Protein AF-A0A1I8GKG8-F1 (afdb_monomer_lite)

Structure (mmCIF, N/CA/C/O backbone):
data_AF-A0A1I8GKG8-F1
#
_entry.id   AF-A0A1I8GKG8-F1
#
loop_
_atom_site.group_PDB
_atom_site.id
_atom_site.type_symbol
_atom_site.label_atom_id
_atom_site.label_alt_id
_atom_site.label_comp_id
_atom_site.label_asym_id
_atom_site.label_entity_id
_atom_site.label_seq_id
_atom_site.pdbx_PDB_ins_code
_atom_site.Cartn_x
_atom_site.Cartn_y
_atom_site.Cartn_z
_atom_site.occupancy
_atom_site.B_iso_or_equiv
_atom_site.auth_seq_id
_atom_site.auth_comp_id
_atom_site.auth_asym_id
_atom_site.auth_atom_id
_atom_site.pdbx_PDB_model_num
ATOM 1 N N . SER A 1 1 ? -4.233 -8.929 -19.254 1.00 40.53 1 SER A N 1
ATOM 2 C CA . SER A 1 1 ? -4.781 -9.641 -20.426 1.00 40.53 1 SER A CA 1
ATOM 3 C C . SER A 1 1 ? -3.656 -10.433 -21.073 1.00 40.53 1 SER A C 1
ATOM 5 O O . SER A 1 1 ? -2.548 -9.907 -21.086 1.00 40.53 1 SER A O 1
ATOM 7 N N . PRO A 1 2 ? -3.871 -11.666 -21.565 1.00 54.12 2 PRO A N 1
ATOM 8 C CA . PRO A 1 2 ? -2.795 -12.530 -22.082 1.00 54.12 2 PRO A CA 1
ATOM 9 C C . PRO A 1 2 ? -2.043 -11.953 -23.300 1.00 54.12 2 PRO A C 1
ATOM 11 O O . PRO A 1 2 ? -0.952 -12.417 -23.624 1.00 54.12 2 PRO A O 1
ATOM 14 N N . ASP A 1 3 ? -2.571 -10.888 -23.910 1.00 67.50 3 ASP A N 1
ATOM 15 C CA . ASP A 1 3 ? -1.979 -10.232 -25.077 1.00 67.50 3 ASP A CA 1
ATOM 16 C C . ASP A 1 3 ? -1.157 -8.975 -24.779 1.00 67.50 3 ASP A C 1
ATOM 18 O O . ASP A 1 3 ? -0.565 -8.397 -25.690 1.00 67.50 3 ASP A O 1
ATOM 22 N N . THR A 1 4 ? -1.016 -8.569 -23.517 1.00 83.81 4 THR A N 1
ATOM 23 C CA . THR A 1 4 ? -0.197 -7.397 -23.189 1.00 83.81 4 THR A CA 1
ATOM 24 C C . THR A 1 4 ? 1.293 -7.743 -23.293 1.00 83.81 4 THR A C 1
ATOM 26 O O . THR A 1 4 ? 1.755 -8.761 -22.770 1.00 83.81 4 THR A O 1
ATOM 29 N N . LEU A 1 5 ? 2.043 -6.918 -24.022 1.00 89.44 5 LEU A N 1
ATOM 30 C CA . LEU A 1 5 ? 3.502 -6.954 -24.087 1.00 89.44 5 LEU A CA 1
ATOM 31 C C . LEU A 1 5 ? 4.032 -5.639 -23.519 1.00 89.44 5 LEU A C 1
ATOM 33 O O . LEU A 1 5 ? 3.718 -4.574 -24.045 1.00 89.44 5 LEU A O 1
ATOM 37 N N . CYS A 1 6 ? 4.826 -5.722 -22.454 1.00 93.44 6 CYS A N 1
ATOM 38 C CA . CYS A 1 6 ? 5.397 -4.554 -21.794 1.00 93.44 6 CYS A CA 1
ATOM 39 C C . CYS A 1 6 ? 6.816 -4.279 -22.298 1.00 93.44 6 CYS A C 1
ATOM 41 O O . CYS A 1 6 ? 7.687 -5.149 -22.252 1.00 93.44 6 CYS A O 1
ATOM 43 N N . TYR A 1 7 ? 7.056 -3.048 -22.736 1.00 92.94 7 TYR A N 1
ATOM 44 C CA . TYR A 1 7 ? 8.387 -2.560 -23.081 1.00 92.94 7 TYR A CA 1
ATOM 45 C C . TYR A 1 7 ? 8.902 -1.684 -21.940 1.00 92.94 7 TYR A C 1
ATOM 47 O O . TYR A 1 7 ? 8.234 -0.731 -21.545 1.00 92.94 7 TYR A O 1
ATOM 55 N N . PHE A 1 8 ? 10.085 -2.000 -21.417 1.00 94.38 8 PHE A N 1
ATOM 56 C CA . PHE A 1 8 ? 10.746 -1.205 -20.383 1.00 94.38 8 PHE A CA 1
ATOM 57 C C . PHE A 1 8 ? 11.896 -0.423 -21.007 1.00 94.38 8 PHE A C 1
ATOM 59 O O . PHE A 1 8 ? 12.902 -1.022 -21.372 1.00 94.38 8 PHE A O 1
ATOM 66 N N . LEU A 1 9 ? 11.752 0.898 -21.122 1.00 92.88 9 LEU A N 1
ATOM 67 C CA . LEU A 1 9 ? 12.814 1.795 -21.579 1.00 92.88 9 LEU A CA 1
ATOM 68 C C . LEU A 1 9 ? 13.518 2.402 -20.361 1.00 92.88 9 LEU A C 1
ATOM 70 O O . LEU A 1 9 ? 12.914 3.178 -19.622 1.00 92.88 9 LEU A O 1
ATOM 74 N N . LEU A 1 10 ? 14.771 2.012 -20.121 1.00 94.31 10 LEU A N 1
ATOM 75 C CA . LEU A 1 10 ? 15.471 2.279 -18.863 1.00 94.31 10 LEU A CA 1
ATOM 76 C C . LEU A 1 10 ? 16.826 2.960 -19.096 1.00 94.31 10 LEU A C 1
ATOM 78 O O . LEU A 1 10 ? 17.771 2.302 -19.542 1.00 94.31 10 LEU A O 1
ATOM 82 N N . PRO A 1 11 ? 16.961 4.252 -18.747 1.00 93.81 11 PRO A N 1
ATOM 83 C CA . PRO A 1 11 ? 18.253 4.918 -18.715 1.00 93.81 11 PRO A CA 1
ATOM 84 C C . PRO A 1 11 ? 19.092 4.462 -17.526 1.00 93.81 11 PRO A C 1
ATOM 86 O O . PRO A 1 11 ? 18.577 4.270 -16.422 1.00 93.81 11 PRO A O 1
ATOM 89 N N . THR A 1 12 ? 20.401 4.351 -17.739 1.00 92.62 12 THR A N 1
ATOM 90 C CA . THR A 1 12 ? 21.377 4.317 -16.644 1.00 92.62 12 THR A CA 1
ATOM 91 C C . THR A 1 12 ? 21.964 5.709 -16.448 1.00 92.62 12 THR A C 1
ATOM 93 O O . THR A 1 12 ? 22.481 6.301 -17.389 1.00 92.62 12 THR A O 1
ATOM 96 N N . TYR A 1 13 ? 21.866 6.221 -15.226 1.00 90.00 13 TYR A N 1
ATOM 97 C CA . TYR A 1 13 ? 22.361 7.527 -14.811 1.00 90.00 13 TYR A CA 1
ATOM 98 C C . TYR A 1 13 ? 23.688 7.401 -14.038 1.00 90.00 13 TYR A C 1
ATOM 100 O O . TYR A 1 13 ? 24.299 6.328 -13.973 1.00 90.00 13 TYR A O 1
ATOM 108 N N . GLU A 1 14 ? 24.150 8.510 -13.459 1.00 82.50 14 GLU A N 1
ATOM 109 C CA . GLU A 1 14 ? 25.426 8.612 -12.745 1.00 82.50 14 GLU A CA 1
ATOM 110 C C . GLU A 1 14 ? 25.636 7.488 -11.715 1.00 82.50 14 GLU A C 1
ATOM 112 O O . GLU A 1 14 ? 24.728 7.090 -10.978 1.00 82.50 14 GLU A O 1
ATOM 117 N N . GLY A 1 15 ? 26.855 6.943 -11.686 1.00 84.56 15 GLY A N 1
ATOM 118 C CA . GLY A 1 15 ? 27.232 5.866 -10.766 1.00 84.56 15 GLY A CA 1
ATOM 119 C C . GLY A 1 15 ? 26.515 4.530 -11.002 1.00 84.56 15 GLY A C 1
ATOM 120 O O . GLY A 1 15 ? 26.500 3.694 -10.103 1.00 84.56 15 GLY A O 1
ATOM 121 N N . GLY A 1 16 ? 25.893 4.324 -12.171 1.00 87.44 16 GLY A N 1
ATOM 122 C CA . GLY A 1 16 ? 25.153 3.092 -12.467 1.00 87.44 16 GLY A CA 1
ATOM 123 C C . GLY A 1 16 ? 23.768 3.035 -11.812 1.00 87.44 16 GLY A C 1
ATOM 124 O O . GLY A 1 16 ? 23.189 1.955 -11.672 1.00 87.44 16 GLY A O 1
ATOM 125 N N . SER A 1 17 ? 23.245 4.184 -11.379 1.00 90.31 17 SER A N 1
ATOM 126 C CA . SER A 1 17 ? 21.927 4.317 -10.757 1.00 90.31 17 SER A CA 1
ATOM 127 C C . SER A 1 17 ? 20.827 4.568 -11.795 1.00 90.31 17 SER A C 1
ATOM 129 O O . SER A 1 17 ? 21.098 4.858 -12.958 1.00 90.31 17 SER A O 1
ATOM 131 N N . SER A 1 18 ? 19.561 4.422 -11.407 1.00 90.88 18 SER A N 1
ATOM 132 C CA . SER A 1 18 ? 18.425 4.838 -12.239 1.00 90.88 18 SER A CA 1
ATOM 133 C C . SER A 1 18 ? 18.125 6.329 -12.033 1.00 90.88 18 SER A C 1
ATOM 135 O O . SER A 1 18 ? 18.354 6.825 -10.930 1.00 90.88 18 SER A O 1
ATOM 137 N N . PRO A 1 19 ? 17.512 7.027 -13.005 1.00 90.69 19 PRO A N 1
ATOM 138 C CA . PRO A 1 19 ? 17.003 8.385 -12.802 1.00 90.69 19 PRO A CA 1
ATOM 139 C C . PRO A 1 19 ? 16.057 8.486 -11.595 1.00 90.69 19 PRO A C 1
ATOM 141 O O . PRO A 1 19 ? 15.354 7.524 -11.277 1.00 90.69 19 PRO A O 1
ATOM 144 N N . ASN A 1 20 ? 15.968 9.665 -10.969 1.00 88.94 20 ASN A N 1
ATOM 145 C CA . ASN A 1 20 ? 15.128 9.894 -9.779 1.00 88.94 20 ASN A CA 1
ATOM 146 C C . ASN A 1 20 ? 13.659 9.491 -9.984 1.00 88.94 20 ASN A C 1
ATOM 148 O O . ASN A 1 20 ? 13.028 8.954 -9.078 1.00 88.94 20 ASN A O 1
ATOM 152 N N . THR A 1 21 ? 13.131 9.691 -11.191 1.00 91.69 21 THR A N 1
ATOM 153 C CA . THR A 1 21 ? 11.765 9.303 -11.569 1.00 91.69 21 THR A CA 1
ATOM 154 C C . THR A 1 21 ? 11.555 7.786 -11.578 1.00 91.69 21 THR A C 1
ATOM 156 O O . THR A 1 21 ? 10.465 7.316 -11.267 1.00 91.69 21 THR A O 1
ATOM 159 N N . GLY A 1 22 ? 12.596 7.008 -11.892 1.00 89.00 22 GLY A N 1
ATOM 160 C CA . GLY A 1 22 ? 12.576 5.542 -11.932 1.00 89.00 22 GLY A CA 1
ATOM 161 C C . GLY A 1 22 ? 13.146 4.862 -10.682 1.00 89.00 22 GLY A C 1
ATOM 162 O O . GLY A 1 22 ? 13.093 3.635 -10.581 1.00 89.00 22 GLY A O 1
ATOM 163 N N . ALA A 1 23 ? 13.675 5.632 -9.725 1.00 91.56 23 ALA A N 1
ATOM 164 C CA . ALA A 1 23 ? 14.372 5.109 -8.550 1.00 91.56 23 ALA A CA 1
ATOM 165 C C . ALA A 1 23 ? 13.483 4.218 -7.681 1.00 91.56 23 ALA A C 1
ATOM 167 O O . ALA A 1 23 ? 13.902 3.137 -7.265 1.00 91.56 23 ALA A O 1
ATOM 168 N N . TRP A 1 24 ? 12.234 4.633 -7.448 1.00 93.50 24 TRP A N 1
ATOM 169 C CA . TRP A 1 24 ? 11.300 3.834 -6.658 1.00 93.50 24 TRP A CA 1
ATOM 170 C C . TRP A 1 24 ? 10.942 2.516 -7.353 1.00 93.50 24 TRP A C 1
ATOM 172 O O . TRP A 1 24 ? 10.923 1.481 -6.697 1.00 93.50 24 TRP A O 1
ATOM 182 N N . PHE A 1 25 ? 10.732 2.529 -8.674 1.00 95.19 25 PHE A N 1
ATOM 183 C CA . PHE A 1 25 ? 10.444 1.317 -9.447 1.00 95.19 25 PHE A CA 1
ATOM 184 C C . PHE A 1 25 ? 11.599 0.310 -9.372 1.00 95.19 25 PHE A C 1
ATOM 186 O O . PHE A 1 25 ? 11.373 -0.853 -9.047 1.00 95.19 25 PHE A O 1
ATOM 193 N N . CYS A 1 26 ? 12.836 0.762 -9.606 1.00 94.81 26 CYS A N 1
ATOM 194 C CA . CYS A 1 26 ? 14.012 -0.110 -9.549 1.00 94.81 26 CYS A CA 1
ATOM 195 C C . CYS A 1 26 ? 14.236 -0.665 -8.136 1.00 94.81 26 CYS A C 1
ATOM 197 O O . CYS A 1 26 ? 14.566 -1.838 -7.978 1.00 94.81 26 CYS A O 1
ATOM 199 N N . LYS A 1 27 ? 14.019 0.162 -7.104 1.00 95.12 27 LYS A N 1
ATOM 200 C CA . LYS A 1 27 ? 14.103 -0.261 -5.702 1.00 95.12 27 LYS A CA 1
ATOM 201 C C . LYS A 1 27 ? 13.039 -1.303 -5.360 1.00 95.12 27 LYS A C 1
ATOM 203 O O . LYS A 1 27 ? 13.376 -2.350 -4.825 1.00 95.12 27 LYS A O 1
ATOM 208 N N . TRP A 1 28 ? 11.777 -1.027 -5.685 1.00 94.94 28 TRP A N 1
ATOM 209 C CA . TRP A 1 28 ? 10.665 -1.939 -5.427 1.00 94.94 28 TRP A CA 1
ATOM 210 C C . TRP A 1 28 ? 10.882 -3.290 -6.110 1.00 94.94 28 TRP A C 1
ATOM 212 O O . TRP A 1 28 ? 10.679 -4.328 -5.490 1.00 94.94 28 TRP A O 1
ATOM 222 N N . LEU A 1 29 ? 11.337 -3.283 -7.366 1.00 95.38 29 LEU A N 1
ATOM 223 C CA . LEU A 1 29 ? 11.580 -4.510 -8.113 1.00 95.38 29 LEU A CA 1
ATOM 224 C C . LEU A 1 29 ? 12.741 -5.324 -7.522 1.00 95.38 29 LEU A C 1
ATOM 226 O O . LEU A 1 29 ? 12.641 -6.546 -7.431 1.00 95.38 29 LEU A O 1
ATOM 230 N N . ALA A 1 30 ? 13.808 -4.654 -7.076 1.00 95.12 30 ALA A N 1
ATOM 231 C CA . ALA A 1 30 ? 14.919 -5.296 -6.379 1.00 95.12 30 ALA A CA 1
ATOM 232 C C . ALA A 1 30 ? 14.477 -5.936 -5.057 1.00 95.12 30 ALA A C 1
ATOM 234 O O . ALA A 1 30 ? 14.748 -7.111 -4.824 1.00 95.12 30 ALA A O 1
ATOM 235 N N . GLU A 1 31 ? 13.739 -5.194 -4.228 1.00 95.94 31 GLU A N 1
ATOM 236 C CA . GLU A 1 31 ? 13.205 -5.704 -2.961 1.00 95.94 31 GLU A CA 1
ATOM 237 C C . GLU A 1 31 ? 12.242 -6.874 -3.195 1.00 95.94 31 GLU A C 1
ATOM 239 O O . GLU A 1 31 ? 12.328 -7.886 -2.507 1.00 95.94 31 GLU A O 1
ATOM 244 N N . ALA A 1 32 ? 11.366 -6.782 -4.199 1.00 94.38 32 ALA A N 1
ATOM 245 C CA . ALA A 1 32 ? 10.428 -7.849 -4.532 1.00 94.38 32 ALA A CA 1
ATOM 246 C C . ALA A 1 32 ? 11.126 -9.127 -5.020 1.00 94.38 32 ALA A C 1
ATOM 248 O O . ALA A 1 32 ? 10.657 -10.223 -4.728 1.00 94.38 32 ALA A O 1
ATOM 249 N N . ALA A 1 33 ? 12.236 -9.004 -5.753 1.00 93.81 33 ALA A N 1
ATOM 250 C CA . ALA A 1 33 ? 13.006 -10.150 -6.231 1.00 93.81 33 ALA A CA 1
ATOM 251 C C . ALA A 1 33 ? 13.739 -10.897 -5.095 1.00 93.81 33 ALA A C 1
ATOM 253 O O . ALA A 1 33 ? 13.954 -12.110 -5.190 1.00 93.81 33 ALA A O 1
ATOM 254 N N . GLU A 1 34 ? 14.103 -10.190 -4.021 1.00 93.75 34 GLU A N 1
ATOM 255 C CA . GLU A 1 34 ? 14.836 -10.735 -2.870 1.00 93.75 34 GLU A CA 1
ATOM 256 C C . GLU A 1 34 ? 13.931 -11.124 -1.684 1.00 93.75 34 GLU A C 1
ATOM 258 O O . GLU A 1 34 ? 14.316 -11.962 -0.863 1.00 93.75 34 GLU A O 1
ATOM 263 N N . ASP A 1 35 ? 12.725 -10.557 -1.577 1.00 93.56 35 ASP A N 1
ATOM 264 C CA . ASP A 1 35 ? 11.798 -10.836 -0.477 1.00 93.56 35 ASP A CA 1
ATOM 265 C C . ASP A 1 35 ? 11.138 -12.215 -0.633 1.00 93.56 35 ASP A C 1
ATOM 267 O O . ASP A 1 35 ? 10.309 -12.454 -1.510 1.00 93.56 35 ASP A O 1
ATOM 271 N N . TRP A 1 36 ? 11.446 -13.126 0.291 1.00 92.06 36 TRP A N 1
ATOM 272 C CA . TRP A 1 36 ? 10.870 -14.473 0.346 1.00 92.06 36 TRP A CA 1
ATOM 273 C C . TRP A 1 36 ? 9.345 -14.494 0.523 1.00 92.06 36 TRP A C 1
ATOM 275 O O . TRP A 1 36 ? 8.721 -15.528 0.280 1.00 92.06 36 TRP A O 1
ATOM 285 N N . ARG A 1 37 ? 8.736 -13.389 0.973 1.00 88.81 37 ARG A N 1
ATOM 286 C CA . ARG A 1 37 ? 7.276 -13.255 1.089 1.00 88.81 37 ARG A CA 1
ATOM 287 C C . ARG A 1 37 ? 6.601 -13.041 -0.261 1.00 88.81 37 ARG A C 1
ATOM 289 O O . ARG A 1 37 ? 5.393 -13.250 -0.361 1.00 88.81 37 ARG A O 1
ATOM 296 N N . VAL A 1 38 ? 7.346 -12.597 -1.270 1.00 89.38 38 VAL A N 1
ATOM 297 C CA . VAL A 1 38 ? 6.841 -12.430 -2.629 1.00 89.38 38 VAL A CA 1
ATOM 298 C C . VAL A 1 38 ? 6.954 -13.769 -3.341 1.00 89.38 38 VAL A C 1
ATOM 300 O O . VAL A 1 38 ? 8.024 -14.369 -3.443 1.00 89.38 38 VAL A O 1
ATOM 303 N N . GLU A 1 39 ? 5.824 -14.272 -3.832 1.00 88.62 39 GLU A N 1
ATOM 304 C CA . GLU A 1 39 ? 5.821 -15.510 -4.600 1.00 88.62 39 GLU A CA 1
ATOM 305 C C . GLU A 1 39 ? 6.670 -15.349 -5.865 1.00 88.62 39 GLU A C 1
ATOM 307 O O . GLU A 1 39 ? 6.505 -14.400 -6.628 1.00 88.62 39 GLU A O 1
ATOM 312 N N . ARG A 1 40 ? 7.531 -16.328 -6.157 1.00 87.62 40 ARG A N 1
ATOM 313 C CA . ARG A 1 40 ? 8.362 -16.329 -7.376 1.00 87.62 40 ARG A CA 1
ATOM 314 C C . ARG A 1 40 ? 7.527 -16.223 -8.656 1.00 87.62 40 ARG A C 1
ATOM 316 O O . ARG A 1 40 ? 8.046 -15.782 -9.670 1.00 87.62 40 ARG A O 1
ATOM 323 N N . GLY A 1 41 ? 6.253 -16.624 -8.612 1.00 88.56 41 GLY A N 1
ATOM 324 C CA . GLY A 1 41 ? 5.289 -16.549 -9.713 1.00 88.56 41 GLY A CA 1
ATOM 325 C C . GLY A 1 41 ? 4.574 -15.201 -9.877 1.00 88.56 41 GLY A C 1
ATOM 326 O O . GLY A 1 41 ? 3.648 -15.125 -10.687 1.00 88.56 41 GLY A O 1
ATOM 327 N N . HIS A 1 42 ? 4.966 -14.160 -9.131 1.00 88.31 42 HIS A N 1
ATOM 328 C CA . HIS A 1 42 ? 4.244 -12.883 -9.050 1.00 88.31 42 HIS A CA 1
ATOM 329 C C . HIS A 1 42 ? 4.003 -12.214 -10.413 1.00 88.31 42 HIS A C 1
ATOM 331 O O . HIS A 1 42 ? 2.954 -11.610 -10.624 1.00 88.31 42 HIS A O 1
ATOM 337 N N . LEU A 1 43 ? 4.943 -12.351 -11.354 1.00 92.31 43 LEU A N 1
ATOM 338 C CA . LEU A 1 43 ? 4.864 -11.786 -12.703 1.00 92.31 43 LEU A CA 1
ATOM 339 C C . LEU A 1 43 ? 4.704 -12.862 -13.790 1.00 92.31 43 LEU A C 1
ATOM 341 O O . LEU A 1 43 ? 4.990 -12.598 -14.953 1.00 92.31 43 LEU A O 1
ATOM 345 N N . SER A 1 44 ? 4.196 -14.052 -13.456 1.00 90.88 44 SER A N 1
ATOM 346 C CA . SER A 1 44 ? 3.997 -15.163 -14.412 1.00 90.88 44 SER A CA 1
ATOM 347 C C . SER A 1 44 ? 3.160 -14.807 -15.652 1.00 90.88 44 SER A C 1
ATOM 349 O O . SER A 1 44 ? 3.377 -15.360 -16.727 1.00 90.88 44 SER A O 1
ATOM 351 N N . GLY A 1 45 ? 2.231 -13.854 -15.533 1.00 90.25 45 GLY A N 1
ATOM 352 C CA . GLY A 1 45 ? 1.432 -13.348 -16.655 1.00 90.25 45 GLY A CA 1
ATOM 353 C C . GLY A 1 45 ? 2.086 -12.224 -17.469 1.00 90.25 45 GLY A C 1
ATOM 354 O O . GLY A 1 45 ? 1.512 -11.785 -18.466 1.00 90.25 45 GLY A O 1
ATOM 355 N N . LEU A 1 46 ? 3.250 -11.718 -17.055 1.00 93.06 46 LEU A N 1
ATOM 356 C CA . LEU A 1 46 ? 3.925 -10.596 -17.701 1.00 93.06 46 LEU A CA 1
ATOM 357 C C . LEU A 1 46 ? 4.815 -11.099 -18.836 1.00 93.06 46 LEU A C 1
ATOM 359 O O . LEU A 1 46 ? 5.749 -11.862 -18.607 1.00 93.06 46 LEU A O 1
ATOM 363 N N . ARG A 1 47 ? 4.588 -10.604 -20.052 1.00 93.94 47 ARG A N 1
ATOM 364 C CA . ARG A 1 47 ? 5.536 -10.743 -21.163 1.00 93.94 47 ARG A CA 1
ATOM 365 C C . ARG A 1 47 ? 6.245 -9.418 -21.357 1.00 93.94 47 ARG A C 1
ATOM 367 O O . ARG A 1 47 ? 5.574 -8.386 -21.437 1.00 93.94 47 ARG A O 1
ATOM 374 N N . PHE A 1 48 ? 7.571 -9.434 -21.436 1.00 95.12 48 PHE A N 1
ATOM 375 C CA . PHE A 1 48 ? 8.324 -8.187 -21.477 1.00 95.12 48 PHE A CA 1
ATOM 376 C C . PHE A 1 48 ? 9.558 -8.211 -22.378 1.00 95.12 48 PHE A C 1
ATOM 378 O O . PHE A 1 48 ? 10.094 -9.268 -22.733 1.00 95.12 48 PHE A O 1
ATOM 385 N N . ILE A 1 49 ? 9.989 -7.000 -22.736 1.00 94.44 49 ILE A N 1
ATOM 386 C CA . ILE A 1 49 ? 11.259 -6.692 -23.393 1.00 94.44 49 ILE A CA 1
ATOM 387 C C . ILE A 1 49 ? 11.869 -5.481 -22.684 1.00 94.44 49 ILE A C 1
ATOM 389 O O . ILE A 1 49 ? 11.198 -4.463 -22.511 1.00 94.44 49 ILE A O 1
ATOM 393 N N . VAL A 1 50 ? 13.138 -5.583 -22.293 1.00 95.94 50 VAL A N 1
ATOM 394 C CA . VAL A 1 50 ? 13.888 -4.467 -21.704 1.00 95.94 50 VAL A CA 1
ATOM 395 C C . VAL A 1 50 ? 14.776 -3.815 -22.759 1.00 95.94 50 VAL A C 1
ATOM 397 O O . VAL A 1 50 ? 15.448 -4.496 -23.534 1.00 95.94 50 VAL A O 1
ATOM 400 N N . ILE A 1 51 ? 14.769 -2.487 -22.779 1.00 93.94 51 ILE A N 1
ATOM 401 C CA . ILE A 1 51 ? 15.567 -1.630 -23.647 1.00 93.94 51 ILE A CA 1
ATOM 402 C C . ILE A 1 51 ? 16.362 -0.694 -22.739 1.00 93.94 51 ILE A C 1
ATOM 404 O O . ILE A 1 51 ? 15.796 0.138 -22.031 1.00 93.94 51 ILE A O 1
ATOM 408 N N . GLY A 1 52 ? 17.678 -0.860 -22.731 1.00 94.12 52 GLY A N 1
ATOM 409 C CA . GLY A 1 52 ? 18.591 -0.023 -21.973 1.00 94.12 52 GLY A CA 1
ATOM 410 C C . GLY A 1 52 ? 19.094 1.153 -22.794 1.00 94.12 52 GLY A C 1
ATOM 411 O O . GLY A 1 52 ? 19.474 0.980 -23.952 1.00 94.12 52 GLY A O 1
ATOM 412 N N . LEU A 1 53 ? 19.126 2.326 -22.167 1.00 91.75 53 LEU A N 1
ATOM 413 C CA . LEU A 1 53 ? 19.841 3.496 -22.661 1.00 91.75 53 LEU A CA 1
ATOM 414 C C . LEU A 1 53 ? 21.090 3.696 -21.801 1.00 91.75 53 LEU A C 1
ATOM 416 O O . LEU A 1 53 ? 21.000 3.868 -20.580 1.00 91.75 53 LEU A O 1
ATOM 420 N N . GLY A 1 54 ? 22.258 3.668 -22.434 1.00 90.69 54 GLY A N 1
ATOM 421 C CA . GLY A 1 54 ? 23.525 3.846 -21.746 1.00 90.69 54 GLY A CA 1
ATOM 422 C C . GLY A 1 54 ? 24.633 4.278 -22.689 1.00 90.69 54 GLY A C 1
ATOM 423 O O . GLY A 1 54 ? 24.454 4.359 -23.900 1.00 90.69 54 GLY A O 1
ATOM 424 N N . ASN A 1 55 ? 25.798 4.533 -22.111 1.00 89.50 55 ASN A N 1
ATOM 425 C CA . ASN A 1 55 ? 26.981 4.965 -22.838 1.00 89.50 55 ASN A CA 1
ATOM 426 C C . ASN A 1 55 ? 28.156 4.043 -22.474 1.00 89.50 55 ASN A C 1
ATOM 428 O O . ASN A 1 55 ? 28.463 3.852 -21.292 1.00 89.50 55 ASN A O 1
ATOM 432 N N . SER A 1 56 ? 28.764 3.406 -23.478 1.00 90.50 56 SER A N 1
ATOM 433 C CA . SER A 1 56 ? 29.812 2.393 -23.284 1.00 90.50 56 SER A CA 1
ATOM 434 C C . SER A 1 56 ? 31.089 2.926 -22.637 1.00 90.50 56 SER A C 1
ATOM 436 O O . SER A 1 56 ? 31.838 2.139 -22.055 1.00 90.50 56 SER A O 1
ATOM 438 N N . LEU A 1 57 ? 31.310 4.245 -22.635 1.00 90.00 57 LEU A N 1
ATOM 439 C CA . LEU A 1 57 ? 32.432 4.875 -21.928 1.00 90.00 57 LEU A CA 1
ATOM 440 C C . LEU A 1 57 ? 32.396 4.617 -20.417 1.00 90.00 57 LEU A C 1
ATOM 442 O O . LEU A 1 57 ? 33.436 4.631 -19.765 1.00 90.00 57 LEU A O 1
ATOM 446 N N . TYR A 1 58 ? 31.217 4.333 -19.860 1.00 88.44 58 TYR A N 1
ATOM 447 C CA . TYR A 1 58 ? 31.048 4.035 -18.439 1.00 88.44 58 TYR A CA 1
ATOM 448 C C . TYR A 1 58 ? 31.283 2.555 -18.084 1.00 88.44 58 TYR A C 1
ATOM 450 O O . TYR A 1 58 ? 30.988 2.156 -16.958 1.00 88.44 58 TYR A O 1
ATOM 458 N N . ALA A 1 59 ? 31.819 1.749 -19.013 1.00 90.81 59 ALA A N 1
ATOM 459 C CA . ALA A 1 59 ? 32.310 0.381 -18.812 1.00 90.81 59 ALA A CA 1
ATOM 460 C C . ALA A 1 59 ? 31.384 -0.510 -17.957 1.00 90.81 59 ALA A C 1
ATOM 462 O O . ALA A 1 59 ? 30.361 -0.987 -18.446 1.00 90.81 59 ALA A O 1
ATOM 463 N N . GLU A 1 60 ? 31.715 -0.737 -16.683 1.00 89.75 60 GLU A N 1
ATOM 464 C CA . GLU A 1 60 ? 30.941 -1.580 -15.756 1.00 89.75 60 GLU A CA 1
ATOM 465 C C . GLU A 1 60 ? 29.514 -1.061 -15.520 1.00 89.75 60 GLU A C 1
ATOM 467 O O . GLU A 1 60 ? 28.580 -1.843 -15.341 1.00 89.75 60 GLU A O 1
ATOM 472 N N . ASN A 1 61 ? 29.324 0.257 -15.601 1.00 92.44 61 ASN A N 1
ATOM 473 C CA . ASN A 1 61 ? 28.023 0.901 -15.456 1.00 92.44 61 ASN A CA 1
ATOM 474 C C . ASN A 1 61 ? 27.233 0.955 -16.773 1.00 92.44 61 ASN A C 1
ATOM 476 O O . ASN A 1 61 ? 26.102 1.440 -16.789 1.00 92.44 61 ASN A O 1
ATOM 480 N N . TYR A 1 62 ? 27.781 0.449 -17.884 1.00 93.44 62 TYR A N 1
ATOM 481 C CA . TYR A 1 62 ? 27.092 0.450 -19.170 1.00 93.44 62 TYR A CA 1
ATOM 482 C C . TYR A 1 62 ? 25.797 -0.374 -19.109 1.00 93.44 62 TYR A C 1
ATOM 484 O O . TYR A 1 62 ? 25.823 -1.605 -18.970 1.00 93.44 62 TYR A O 1
ATOM 492 N N . ASN A 1 63 ? 24.658 0.316 -19.247 1.00 94.00 63 ASN A N 1
ATOM 493 C CA . ASN A 1 63 ? 23.312 -0.262 -19.223 1.00 94.00 63 ASN A CA 1
ATOM 494 C C . ASN A 1 63 ? 23.006 -1.100 -17.965 1.00 94.00 63 ASN A C 1
ATOM 496 O O . ASN A 1 63 ? 22.253 -2.077 -18.014 1.00 94.00 63 ASN A O 1
ATOM 500 N N . LEU A 1 64 ? 23.604 -0.738 -16.827 1.00 94.81 64 LEU A N 1
ATOM 501 C CA . LEU A 1 64 ? 23.532 -1.525 -15.598 1.00 94.81 64 LEU A CA 1
ATOM 502 C C . LEU A 1 64 ? 22.095 -1.706 -15.090 1.00 94.81 64 LEU A C 1
ATOM 504 O O . LEU A 1 64 ? 21.719 -2.807 -14.688 1.00 94.81 64 LEU A O 1
ATOM 508 N N . ILE A 1 65 ? 21.273 -0.655 -15.149 1.00 95.88 65 ILE A N 1
ATOM 509 C CA . ILE A 1 65 ? 19.883 -0.708 -14.673 1.00 95.88 65 ILE A CA 1
ATOM 510 C C . ILE A 1 65 ? 19.029 -1.626 -15.544 1.00 95.88 65 ILE A C 1
ATOM 512 O O . ILE A 1 65 ? 18.298 -2.461 -15.019 1.00 95.88 65 ILE A O 1
ATOM 516 N N . ALA A 1 66 ? 19.164 -1.530 -16.866 1.00 95.75 66 ALA A N 1
ATOM 517 C CA . ALA A 1 66 ? 18.439 -2.388 -17.795 1.00 95.75 66 ALA A CA 1
ATOM 518 C C . ALA A 1 66 ? 18.778 -3.873 -17.591 1.00 95.75 66 ALA A C 1
ATOM 520 O O . ALA A 1 66 ? 17.879 -4.709 -17.558 1.00 95.75 66 ALA A O 1
ATOM 521 N N . LYS A 1 67 ? 20.062 -4.194 -17.381 1.00 95.75 67 LYS A N 1
ATOM 522 C CA . LYS A 1 67 ? 20.513 -5.562 -17.076 1.00 95.75 67 LYS A CA 1
ATOM 523 C C . LYS A 1 67 ? 19.894 -6.085 -15.775 1.00 95.75 67 LYS A C 1
ATOM 525 O O . LYS A 1 67 ? 19.328 -7.172 -15.767 1.00 95.75 67 LYS A O 1
ATOM 530 N N . ARG A 1 68 ? 19.929 -5.283 -14.703 1.00 96.00 68 ARG A N 1
ATOM 531 C CA . ARG A 1 68 ? 19.342 -5.648 -13.400 1.00 96.00 68 ARG A CA 1
ATOM 532 C C . ARG A 1 68 ? 17.835 -5.873 -13.487 1.00 96.00 68 ARG A C 1
ATOM 534 O O . ARG A 1 68 ? 17.342 -6.875 -12.983 1.00 96.00 68 ARG A O 1
ATOM 541 N N . VAL A 1 69 ? 17.109 -4.967 -14.138 1.00 96.44 69 VAL A N 1
ATOM 542 C CA . VAL A 1 69 ? 15.651 -5.080 -14.269 1.00 96.44 69 VAL A CA 1
ATOM 543 C C . VAL A 1 69 ? 15.260 -6.293 -15.120 1.00 96.44 69 VAL A C 1
ATOM 545 O O . VAL A 1 69 ? 14.321 -6.995 -14.755 1.00 96.44 69 VAL A O 1
ATOM 548 N N . ASP A 1 70 ? 15.988 -6.596 -16.202 1.00 97.06 70 ASP A N 1
ATOM 549 C CA . ASP A 1 70 ? 15.753 -7.810 -17.005 1.00 97.06 70 ASP A CA 1
ATOM 550 C C . ASP A 1 70 ? 15.885 -9.088 -16.162 1.00 97.06 70 ASP A C 1
ATOM 552 O O . ASP A 1 70 ? 15.021 -9.970 -16.208 1.00 97.06 70 ASP A O 1
ATOM 556 N N . GLU A 1 71 ? 16.931 -9.163 -15.336 1.00 96.50 71 GLU A N 1
ATOM 557 C CA . GLU A 1 71 ? 17.155 -10.281 -14.420 1.00 96.50 71 GLU A CA 1
ATOM 558 C C . GLU A 1 71 ? 16.053 -10.376 -13.360 1.00 96.50 71 GLU A C 1
ATOM 560 O O . GLU A 1 71 ? 15.489 -11.451 -13.164 1.00 96.50 71 GLU A O 1
ATOM 565 N N . GLN A 1 72 ? 15.695 -9.267 -12.713 1.00 96.62 72 GLN A N 1
ATOM 566 C CA . GLN A 1 72 ? 14.692 -9.240 -11.645 1.00 96.62 72 GLN A CA 1
ATOM 567 C C . GLN A 1 72 ? 13.284 -9.584 -12.151 1.00 96.62 72 GLN A C 1
ATOM 569 O O . GLN A 1 72 ? 12.579 -10.379 -11.528 1.00 96.62 72 GLN A O 1
ATOM 574 N N . LEU A 1 73 ? 12.881 -9.063 -13.315 1.00 96.25 73 LEU A N 1
ATOM 575 C CA . LEU A 1 73 ? 11.611 -9.436 -13.948 1.00 96.25 73 LEU A CA 1
ATOM 576 C C . LEU A 1 73 ? 11.578 -10.932 -14.288 1.00 96.25 73 LEU A C 1
ATOM 578 O O . LEU A 1 73 ? 10.554 -11.586 -14.092 1.00 96.25 73 LEU A O 1
ATOM 582 N N . THR A 1 74 ? 12.705 -11.488 -14.744 1.00 95.19 74 THR A N 1
ATOM 583 C CA . THR A 1 74 ? 12.838 -12.927 -15.011 1.00 95.19 74 THR A CA 1
ATOM 584 C C . THR A 1 74 ? 12.764 -13.751 -13.716 1.00 95.19 74 THR A C 1
ATOM 586 O O . THR A 1 74 ? 12.101 -14.787 -13.684 1.00 95.19 74 THR A O 1
ATOM 589 N N . GLN A 1 75 ? 13.390 -13.291 -12.627 1.00 94.81 75 GLN A N 1
ATOM 590 C CA . GLN A 1 75 ? 13.354 -13.953 -11.312 1.00 94.81 75 GLN A CA 1
ATOM 591 C C . GLN A 1 75 ? 11.940 -14.034 -10.720 1.00 94.81 75 GLN A C 1
ATOM 593 O O . GLN A 1 75 ? 11.627 -14.998 -10.019 1.00 94.81 75 GLN A O 1
ATOM 598 N N . LEU A 1 76 ? 11.086 -13.058 -11.036 1.00 94.81 76 LEU A N 1
ATOM 599 C CA . LEU A 1 76 ? 9.671 -13.004 -10.657 1.00 94.81 76 LEU A CA 1
ATOM 600 C C . LEU A 1 76 ? 8.749 -13.748 -11.647 1.00 94.81 76 LEU A C 1
ATOM 602 O O . LEU A 1 76 ? 7.539 -13.517 -11.676 1.00 94.81 76 LEU A O 1
ATOM 606 N N . SER A 1 77 ? 9.309 -14.662 -12.446 1.00 94.19 77 SER A N 1
ATOM 607 C CA . SER A 1 77 ? 8.625 -15.474 -13.465 1.00 94.19 77 SER A CA 1
ATOM 608 C C . SER A 1 77 ? 8.033 -14.693 -14.641 1.00 94.19 77 SER A C 1
ATOM 610 O O . SER A 1 77 ? 7.197 -15.228 -15.368 1.00 94.19 77 SER A O 1
ATOM 612 N N . GLY A 1 78 ? 8.478 -13.459 -14.885 1.00 94.12 78 GLY A N 1
ATOM 613 C CA . GLY A 1 78 ? 8.151 -12.748 -16.115 1.00 94.12 78 GLY A CA 1
ATOM 614 C C . GLY A 1 78 ? 8.694 -13.485 -17.344 1.00 94.12 78 GLY A C 1
ATOM 615 O O . GLY A 1 78 ? 9.837 -13.941 -17.379 1.00 94.12 78 GLY A O 1
ATOM 616 N N . THR A 1 79 ? 7.885 -13.576 -18.393 1.00 94.38 79 THR A N 1
ATOM 617 C CA . THR A 1 79 ? 8.271 -14.192 -19.663 1.00 94.38 79 THR A CA 1
ATOM 618 C C . THR A 1 79 ? 9.053 -13.194 -20.518 1.00 94.38 79 THR A C 1
ATOM 620 O O . THR A 1 79 ? 8.481 -12.341 -21.205 1.00 94.38 79 THR A O 1
ATOM 623 N N . ARG A 1 80 ? 10.383 -13.320 -20.506 1.00 94.12 80 ARG A N 1
ATOM 624 C CA . ARG A 1 80 ? 11.285 -12.555 -21.374 1.00 94.12 80 ARG A CA 1
ATOM 625 C C . ARG A 1 80 ? 11.185 -13.044 -22.822 1.00 94.12 80 ARG A C 1
ATOM 627 O O . ARG A 1 80 ? 11.563 -14.175 -23.120 1.00 94.12 80 ARG A O 1
ATOM 634 N N . LEU A 1 81 ? 10.726 -12.188 -23.740 1.00 90.44 81 LEU A N 1
ATOM 635 C CA . LEU A 1 81 ? 10.591 -12.567 -25.159 1.00 90.44 81 LEU A CA 1
ATOM 636 C C . LEU A 1 81 ? 11.925 -12.591 -25.915 1.00 90.44 81 LEU A C 1
ATOM 638 O O . LEU A 1 81 ? 12.070 -13.310 -26.905 1.00 90.44 81 LEU A O 1
ATOM 642 N N . ARG A 1 82 ? 12.891 -11.786 -25.474 1.00 88.69 82 ARG A N 1
ATOM 643 C CA . ARG A 1 82 ? 14.228 -11.688 -26.066 1.00 88.69 82 ARG A CA 1
ATOM 644 C C . ARG A 1 82 ? 15.227 -11.106 -25.064 1.00 88.69 82 ARG A C 1
ATOM 646 O O . ARG A 1 82 ? 14.791 -10.438 -24.130 1.00 88.69 82 ARG A O 1
ATOM 653 N N . PRO A 1 83 ? 16.539 -11.309 -25.271 1.00 91.06 83 PRO A N 1
ATOM 654 C CA . PRO A 1 83 ? 17.564 -10.626 -24.488 1.00 91.06 83 PRO A CA 1
ATOM 655 C C . PRO A 1 83 ? 17.395 -9.096 -24.525 1.00 91.06 83 PRO A C 1
ATOM 657 O O . PRO A 1 83 ? 16.890 -8.579 -25.534 1.00 91.06 83 PRO A O 1
ATOM 660 N N . PRO A 1 84 ? 17.824 -8.386 -23.463 1.00 92.06 84 PRO A N 1
ATOM 661 C CA . PRO A 1 84 ? 17.683 -6.940 -23.371 1.00 92.06 84 PRO A CA 1
ATOM 662 C C . PRO A 1 84 ? 18.407 -6.252 -24.530 1.00 92.06 84 PRO A C 1
ATOM 664 O O . PRO A 1 84 ? 19.523 -6.624 -24.900 1.00 92.06 84 PRO A O 1
ATOM 667 N N . VAL A 1 85 ? 17.756 -5.251 -25.117 1.00 91.75 85 VAL A N 1
ATOM 668 C CA . VAL A 1 85 ? 18.322 -4.429 -26.192 1.00 91.75 85 VAL A CA 1
ATOM 669 C C . VAL A 1 85 ? 19.118 -3.305 -25.543 1.00 91.75 85 VAL A C 1
ATOM 671 O O . VAL A 1 85 ? 18.548 -2.507 -24.807 1.00 91.75 85 VAL A O 1
ATOM 674 N N . LEU A 1 86 ? 20.430 -3.257 -25.766 1.00 92.12 86 LEU A N 1
ATOM 675 C CA . LEU A 1 86 ? 21.319 -2.291 -25.121 1.00 92.12 86 LEU A CA 1
ATOM 676 C C . LEU A 1 86 ? 21.746 -1.237 -26.137 1.00 92.12 86 LEU A C 1
ATOM 678 O O . LEU A 1 86 ? 22.546 -1.514 -27.028 1.00 92.12 86 LEU A O 1
ATOM 682 N N . LEU A 1 87 ? 21.195 -0.037 -26.008 1.00 89.62 87 LEU A N 1
ATOM 683 C CA . LEU A 1 87 ? 21.522 1.081 -26.879 1.00 89.62 87 LEU A CA 1
ATOM 684 C C . LEU A 1 87 ? 22.736 1.821 -26.317 1.00 89.62 87 LEU A C 1
ATOM 686 O O . LEU A 1 87 ? 22.871 1.980 -25.098 1.00 89.62 87 LEU A O 1
ATOM 690 N N . ASP A 1 88 ? 23.642 2.205 -27.215 1.00 87.81 88 ASP A N 1
ATOM 691 C CA . ASP A 1 88 ? 24.893 2.886 -26.891 1.00 87.81 88 ASP A CA 1
ATOM 692 C C . ASP A 1 88 ? 24.929 4.289 -27.495 1.00 87.81 88 ASP A C 1
ATOM 694 O O . ASP A 1 88 ? 25.099 4.455 -28.704 1.00 87.81 88 ASP A O 1
ATOM 698 N N . GLU A 1 89 ? 24.811 5.302 -26.642 1.00 83.69 89 GLU A N 1
ATOM 699 C CA . GLU A 1 89 ? 24.895 6.708 -27.043 1.00 83.69 89 GLU A CA 1
ATOM 700 C C . GLU A 1 89 ? 26.270 7.070 -27.632 1.00 83.69 89 GLU A C 1
ATOM 702 O O . GLU A 1 89 ? 26.365 7.889 -28.551 1.00 83.69 89 GLU A O 1
ATOM 707 N N . ASN A 1 90 ? 27.338 6.418 -27.158 1.00 82.25 90 ASN A N 1
ATOM 708 C CA . ASN A 1 90 ? 28.697 6.673 -27.636 1.00 82.25 90 ASN A CA 1
ATOM 709 C C . ASN A 1 90 ? 28.846 6.344 -29.131 1.00 82.25 90 ASN A C 1
ATOM 711 O O . ASN A 1 90 ? 29.592 7.005 -29.846 1.00 82.25 90 ASN A O 1
ATOM 715 N N . VAL A 1 91 ? 28.110 5.338 -29.612 1.00 73.19 91 VAL A N 1
ATOM 716 C CA . VAL A 1 91 ? 28.127 4.912 -31.019 1.00 73.19 91 VAL A CA 1
ATOM 717 C C . VAL A 1 91 ? 27.021 5.601 -31.819 1.00 73.19 91 VAL A C 1
ATOM 719 O O . VAL A 1 91 ? 27.224 5.902 -32.992 1.00 73.19 91 VAL A O 1
ATOM 722 N N . ALA A 1 92 ? 25.882 5.907 -31.187 1.00 60.47 92 ALA A N 1
ATOM 723 C CA . ALA A 1 92 ? 24.763 6.600 -31.822 1.00 60.47 92 ALA A CA 1
ATOM 724 C C . ALA A 1 92 ? 25.168 7.981 -32.362 1.00 60.47 92 ALA A C 1
ATOM 726 O O . ALA A 1 92 ? 24.828 8.322 -33.480 1.00 60.47 92 ALA A O 1
ATOM 727 N N . SER A 1 93 ? 25.993 8.745 -31.644 1.00 54.94 93 SER A N 1
ATOM 728 C CA . SER A 1 93 ? 26.462 10.058 -32.124 1.00 54.94 93 SER A CA 1
ATOM 729 C C . SER A 1 93 ? 27.413 10.017 -33.340 1.00 54.94 93 SER A C 1
ATOM 731 O O . SER A 1 93 ? 27.725 11.067 -33.905 1.00 54.94 93 SER A O 1
ATOM 733 N N . ALA A 1 94 ? 27.867 8.831 -33.772 1.00 52.44 94 ALA A N 1
ATOM 734 C CA . ALA A 1 94 ? 28.845 8.661 -34.848 1.00 52.44 94 ALA A CA 1
ATOM 735 C C . ALA A 1 94 ? 28.232 8.308 -36.220 1.00 52.44 94 ALA A C 1
ATOM 737 O O . ALA A 1 94 ? 28.937 8.355 -37.229 1.00 52.44 94 ALA A O 1
ATOM 738 N N . THR A 1 95 ? 26.943 7.951 -36.289 1.00 55.28 95 THR A N 1
ATOM 739 C CA . THR A 1 95 ? 26.316 7.375 -37.498 1.00 55.28 95 THR A CA 1
ATOM 740 C C . THR A 1 95 ? 25.775 8.391 -38.506 1.00 55.28 95 THR A C 1
ATOM 742 O O . THR A 1 95 ? 25.417 8.021 -39.623 1.00 55.28 95 THR A O 1
ATOM 745 N N . GLY A 1 96 ? 25.792 9.688 -38.183 1.00 56.50 96 GLY A N 1
ATOM 746 C CA . GLY A 1 96 ? 25.502 10.752 -39.151 1.00 56.50 96 GLY A CA 1
ATOM 747 C C . GLY A 1 96 ? 24.046 10.805 -39.634 1.00 56.50 96 GLY A C 1
ATOM 748 O O . GLY A 1 96 ? 23.778 11.432 -40.658 1.00 56.50 96 GLY A O 1
ATOM 749 N N . HIS A 1 97 ? 23.094 10.192 -38.918 1.00 56.81 97 HIS A N 1
ATOM 750 C CA . HIS A 1 97 ? 21.682 10.122 -39.323 1.00 56.81 97 HIS A CA 1
ATOM 751 C C . HIS A 1 97 ? 20.841 11.356 -38.956 1.00 56.81 97 HIS A C 1
ATOM 753 O O . HIS A 1 97 ? 19.617 11.306 -39.009 1.00 56.81 97 HIS A O 1
ATOM 759 N N . GLY A 1 98 ? 21.469 12.496 -38.658 1.00 62.09 98 GLY A N 1
ATOM 760 C CA . GLY A 1 98 ? 20.753 13.756 -38.428 1.00 62.09 98 GLY A CA 1
ATOM 761 C C . GLY A 1 98 ? 20.399 14.048 -36.966 1.00 62.09 98 GLY A C 1
ATOM 762 O O . GLY A 1 98 ? 19.566 14.917 -36.723 1.00 62.09 98 GLY A O 1
ATOM 763 N N . GLY A 1 99 ? 21.049 13.381 -36.004 1.00 70.94 99 GLY A N 1
ATOM 764 C CA . GLY A 1 99 ? 20.971 13.686 -34.571 1.00 70.94 99 GLY A CA 1
ATOM 765 C C . GLY A 1 99 ? 20.571 12.486 -33.707 1.00 70.94 99 GLY A C 1
ATOM 766 O O . GLY A 1 99 ? 20.109 11.469 -34.218 1.00 70.94 99 GLY A O 1
ATOM 767 N N . GLN A 1 100 ? 20.696 12.643 -32.384 1.00 70.00 100 GLN A N 1
ATOM 768 C CA . GLN A 1 100 ? 20.517 11.567 -31.394 1.00 70.00 100 GLN A CA 1
ATOM 769 C C . GLN A 1 100 ? 19.175 10.817 -31.511 1.00 70.00 100 GLN A C 1
ATOM 771 O O . GLN A 1 100 ? 19.135 9.604 -31.324 1.00 70.00 100 GLN A O 1
ATOM 776 N N . GLU A 1 101 ? 18.087 11.513 -31.856 1.00 78.62 101 GLU A N 1
ATOM 777 C CA . GLU A 1 101 ? 16.754 10.914 -32.030 1.00 78.62 101 GLU A CA 1
ATOM 778 C C . GLU A 1 101 ? 16.693 9.963 -33.236 1.00 78.62 101 GLU A C 1
ATOM 780 O O . GLU A 1 101 ? 16.132 8.872 -33.156 1.00 78.62 101 GLU A O 1
ATOM 785 N N . ALA A 1 102 ? 17.310 10.348 -34.356 1.00 77.44 102 ALA A N 1
ATOM 786 C CA . ALA A 1 102 ? 17.328 9.531 -35.564 1.00 77.44 102 ALA A CA 1
ATOM 787 C C . ALA A 1 102 ? 18.198 8.281 -35.376 1.00 77.44 102 ALA A C 1
ATOM 789 O O . ALA A 1 102 ? 17.823 7.188 -35.808 1.00 77.44 102 ALA A O 1
ATOM 790 N N . ASP A 1 103 ? 19.324 8.428 -34.676 1.00 75.19 103 ASP A N 1
ATOM 791 C CA . ASP A 1 103 ? 20.193 7.309 -34.321 1.00 75.19 103 ASP A CA 1
ATOM 792 C C . ASP A 1 103 ? 19.495 6.354 -33.331 1.00 75.19 103 ASP A C 1
ATOM 794 O O . ASP A 1 103 ? 19.562 5.132 -33.495 1.00 75.19 103 ASP A O 1
ATOM 798 N N . PHE A 1 104 ? 18.736 6.885 -32.362 1.00 79.06 104 PHE A N 1
ATOM 799 C CA . PHE A 1 104 ? 17.882 6.090 -31.473 1.00 79.06 104 PHE A CA 1
ATOM 800 C C . PHE A 1 104 ? 16.812 5.320 -32.253 1.00 79.06 104 PHE A C 1
ATOM 802 O O . PHE A 1 104 ? 16.671 4.108 -32.074 1.00 79.06 104 PHE A O 1
ATOM 809 N N . GLN A 1 105 ? 16.091 5.986 -33.157 1.00 82.25 105 GLN A N 1
ATOM 810 C CA . GLN A 1 105 ? 15.045 5.362 -33.960 1.00 82.25 105 GLN A CA 1
ATOM 811 C C . GLN A 1 105 ? 15.608 4.262 -34.871 1.00 82.25 105 GLN A C 1
ATOM 813 O O . GLN A 1 105 ? 15.023 3.181 -34.962 1.00 82.25 105 GLN A O 1
ATOM 818 N N . ALA A 1 106 ? 16.764 4.489 -35.499 1.00 80.25 106 ALA A N 1
ATOM 819 C CA . ALA A 1 106 ? 17.439 3.497 -36.332 1.00 80.25 106 ALA A CA 1
ATOM 820 C C . ALA A 1 106 ? 17.929 2.288 -35.516 1.00 80.25 106 ALA A C 1
ATOM 822 O O . ALA A 1 106 ? 17.764 1.135 -35.933 1.00 80.25 106 ALA A O 1
ATOM 823 N N . ALA A 1 107 ? 18.496 2.523 -34.331 1.00 77.94 107 ALA A N 1
ATOM 824 C CA . ALA A 1 107 ? 18.948 1.457 -33.445 1.00 77.94 107 ALA A CA 1
ATOM 825 C C . ALA A 1 107 ? 17.768 0.648 -32.881 1.00 77.94 107 ALA A C 1
ATOM 827 O O . ALA A 1 107 ? 17.817 -0.582 -32.850 1.00 77.94 107 ALA A O 1
ATOM 828 N N . LEU A 1 108 ? 16.670 1.312 -32.512 1.00 82.19 108 LEU A N 1
ATOM 829 C CA . LEU A 1 108 ? 15.439 0.653 -32.090 1.00 82.19 108 LEU A CA 1
ATOM 830 C C . LEU A 1 108 ? 14.838 -0.169 -33.237 1.00 82.19 108 LEU A C 1
ATOM 832 O O . LEU A 1 108 ? 14.500 -1.334 -33.044 1.00 82.19 108 LEU A O 1
ATOM 836 N N . GLN A 1 109 ? 14.755 0.386 -34.445 1.00 82.81 109 GLN A N 1
ATOM 837 C CA . GLN A 1 109 ? 14.231 -0.322 -35.612 1.00 82.81 109 GLN A CA 1
ATOM 838 C C . GLN A 1 109 ? 15.050 -1.584 -35.916 1.00 82.81 109 GLN A C 1
ATOM 840 O O . GLN A 1 109 ? 14.498 -2.685 -35.952 1.00 82.81 109 GLN A O 1
ATOM 845 N N . SER A 1 110 ? 16.367 -1.441 -36.054 1.00 81.12 110 SER A N 1
ATOM 846 C CA . SER A 1 110 ? 17.264 -2.539 -36.433 1.00 81.12 110 SER A CA 1
ATOM 847 C C . SER A 1 110 ? 17.405 -3.608 -35.350 1.00 81.12 110 SER A C 1
ATOM 849 O O . SER A 1 110 ? 17.413 -4.804 -35.648 1.00 81.12 110 SER A O 1
ATOM 851 N N . GLN A 1 111 ? 17.502 -3.211 -34.078 1.00 79.31 111 GLN A N 1
ATOM 852 C CA . GLN A 1 111 ? 17.726 -4.158 -32.991 1.00 79.31 111 GLN A CA 1
ATOM 853 C C . GLN A 1 111 ? 16.421 -4.736 -32.455 1.00 79.31 111 GLN A C 1
ATOM 855 O O . GLN A 1 111 ? 16.394 -5.918 -32.110 1.00 79.31 111 GLN A O 1
ATOM 860 N N . LEU A 1 112 ? 15.334 -3.963 -32.383 1.00 79.94 112 LEU A N 1
ATOM 861 C CA . LEU A 1 112 ? 14.062 -4.420 -31.822 1.00 79.94 112 LEU A CA 1
ATOM 862 C C . LEU A 1 112 ? 13.096 -4.923 -32.894 1.00 79.94 112 LEU A C 1
ATOM 864 O O . LEU A 1 112 ? 12.650 -6.066 -32.793 1.00 79.94 112 LEU A O 1
ATOM 868 N N . LEU A 1 113 ? 12.771 -4.098 -33.889 1.00 78.81 113 LEU A N 1
ATOM 869 C CA . LEU A 1 113 ? 11.617 -4.305 -34.771 1.00 78.81 113 LEU A CA 1
ATOM 870 C C . LEU A 1 113 ? 11.918 -5.228 -35.960 1.00 78.81 113 LEU A C 1
ATOM 872 O O . LEU A 1 113 ? 11.144 -6.152 -36.225 1.00 78.81 113 LEU A O 1
ATOM 876 N N . ASP A 1 114 ? 13.056 -5.068 -36.630 1.00 78.75 114 ASP A N 1
ATOM 877 C CA . ASP A 1 114 ? 13.419 -5.893 -37.791 1.00 78.75 114 ASP A CA 1
ATOM 878 C C . ASP A 1 114 ? 13.522 -7.395 -37.452 1.00 78.75 114 ASP A C 1
ATOM 880 O O . ASP A 1 114 ? 12.999 -8.221 -38.214 1.00 78.75 114 ASP A O 1
ATOM 884 N N . PRO A 1 115 ? 14.070 -7.808 -36.288 1.00 73.19 115 PRO A N 1
ATOM 885 C CA . PRO A 1 115 ? 14.056 -9.207 -35.857 1.00 73.19 115 PRO A CA 1
ATOM 886 C C . PRO A 1 115 ? 12.656 -9.748 -35.525 1.00 73.19 115 PRO A C 1
ATOM 888 O O . PRO A 1 115 ? 12.441 -10.962 -35.568 1.00 73.19 115 PRO A O 1
ATOM 891 N N . LEU A 1 116 ? 11.697 -8.878 -35.183 1.00 68.62 116 LEU A N 1
ATOM 892 C CA . LEU A 1 116 ? 10.306 -9.269 -34.922 1.00 68.62 116 LEU A CA 1
ATOM 893 C C . LEU A 1 116 ? 9.531 -9.478 -36.230 1.00 68.62 116 LEU A C 1
ATOM 895 O O . LEU A 1 116 ? 8.734 -10.411 -36.331 1.00 68.62 116 LEU A O 1
ATOM 899 N N . VAL A 1 117 ? 9.794 -8.654 -37.248 1.00 68.06 117 VAL A N 1
ATOM 900 C CA . VAL A 1 117 ? 9.115 -8.713 -38.554 1.00 68.06 117 VAL A CA 1
ATOM 901 C C . VAL A 1 117 ? 9.694 -9.813 -39.455 1.00 68.06 117 VAL A C 1
ATOM 903 O O . VAL A 1 117 ? 8.953 -10.518 -40.145 1.00 68.06 117 VAL A O 1
ATOM 906 N N . SER A 1 118 ? 11.011 -10.025 -39.422 1.00 60.53 118 SER A N 1
ATOM 907 C CA . SER A 1 118 ? 11.705 -11.005 -40.275 1.00 60.53 118 SER A CA 1
ATOM 908 C C . SER A 1 118 ? 11.352 -12.470 -39.978 1.00 60.53 118 SER A C 1
ATOM 910 O O . SER A 1 118 ? 11.456 -13.312 -40.871 1.00 60.53 118 SER A O 1
ATOM 912 N N . LYS A 1 119 ? 10.810 -12.787 -38.792 1.00 55.06 119 LYS A N 1
ATOM 913 C CA . LYS A 1 119 ? 10.314 -14.138 -38.457 1.00 55.06 119 LYS A CA 1
ATOM 914 C C . LYS A 1 119 ? 9.058 -14.576 -39.236 1.00 55.06 119 LYS A C 1
ATOM 916 O O . LYS A 1 119 ? 8.654 -15.729 -39.109 1.00 55.06 119 LYS A O 1
ATOM 921 N N . LYS A 1 120 ? 8.450 -13.717 -40.072 1.00 43.78 120 LYS A N 1
ATOM 922 C CA . LYS A 1 120 ? 7.286 -14.069 -40.918 1.00 43.78 120 LYS A CA 1
ATOM 923 C C . LYS A 1 120 ? 7.609 -14.558 -42.342 1.00 43.78 120 LYS A C 1
ATOM 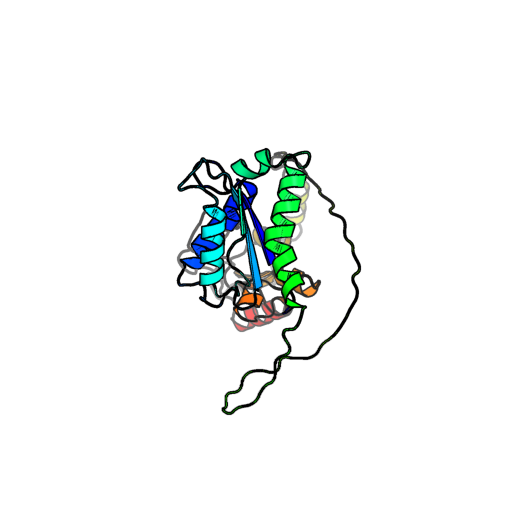925 O O . LYS A 1 120 ? 6.678 -14.925 -43.059 1.00 43.78 120 LYS A O 1
ATOM 930 N N . LYS A 1 121 ? 8.875 -14.646 -42.774 1.00 36.50 121 LYS A N 1
ATOM 931 C CA . LYS A 1 121 ? 9.219 -15.336 -44.038 1.00 36.50 121 LYS A CA 1
ATOM 932 C C . LYS A 1 121 ? 9.588 -16.799 -43.768 1.00 36.50 121 LYS A C 1
ATOM 934 O O . LYS A 1 121 ? 10.663 -17.100 -43.265 1.00 36.50 121 LYS A O 1
ATOM 939 N N . LYS A 1 122 ? 8.649 -17.693 -44.095 1.00 36.00 122 LYS A N 1
ATOM 940 C CA . LYS A 1 122 ? 8.756 -19.160 -44.024 1.00 36.00 122 LYS A CA 1
ATOM 941 C C . LYS A 1 122 ? 10.065 -19.680 -44.631 1.00 36.00 122 LYS A C 1
ATOM 943 O O . LYS A 1 122 ? 10.356 -19.385 -45.786 1.00 36.00 122 LYS A O 1
ATOM 948 N N . SER A 1 123 ? 10.730 -20.592 -43.924 1.00 32.34 123 SER A N 1
ATOM 949 C CA . SER A 1 123 ? 11.341 -21.741 -44.592 1.00 32.34 123 SER A CA 1
ATOM 950 C C . SER A 1 123 ? 10.316 -22.868 -44.581 1.00 32.34 123 SER A C 1
ATOM 952 O O . SER A 1 123 ? 10.015 -23.457 -43.544 1.00 32.34 123 SER A O 1
ATOM 954 N N . ALA A 1 124 ? 9.725 -23.096 -45.748 1.00 37.97 124 ALA A N 1
ATOM 955 C CA . ALA A 1 124 ? 9.170 -24.383 -46.098 1.00 37.97 124 ALA A CA 1
ATOM 956 C C . ALA A 1 124 ? 10.346 -25.293 -46.468 1.00 37.97 124 ALA A C 1
ATOM 958 O O . ALA A 1 124 ? 11.024 -25.043 -47.460 1.00 37.97 124 ALA A O 1
ATOM 959 N N . CYS A 1 125 ? 10.569 -26.348 -45.692 1.00 24.45 125 CYS A N 1
ATOM 960 C CA . CYS A 1 125 ? 11.169 -27.570 -46.208 1.00 24.45 125 CYS A CA 1
ATOM 961 C C . CYS A 1 125 ? 10.636 -28.744 -45.387 1.00 24.45 125 CYS A C 1
ATOM 963 O O . CYS A 1 125 ? 11.183 -29.112 -44.351 1.00 24.45 125 CYS A O 1
ATOM 965 N N . CYS A 1 126 ? 9.515 -29.296 -45.845 1.00 25.67 126 CYS A N 1
ATOM 966 C CA . CYS A 1 126 ? 9.194 -30.686 -45.584 1.00 25.67 126 CYS A CA 1
ATOM 967 C C . CYS A 1 126 ? 10.025 -31.520 -46.564 1.00 25.67 126 CYS A C 1
ATOM 969 O O . CYS A 1 126 ? 9.782 -31.482 -47.767 1.00 25.67 126 CYS A O 1
ATOM 971 N N . SER A 1 127 ? 10.983 -32.275 -46.042 1.00 32.50 127 SER A N 1
ATOM 972 C CA . SER A 1 127 ? 11.276 -33.615 -46.546 1.00 32.50 127 SER A CA 1
ATOM 973 C C . SER A 1 127 ? 11.332 -34.553 -45.343 1.00 32.50 127 SER A C 1
ATOM 975 O O . SER A 1 127 ? 11.653 -34.149 -44.227 1.00 32.50 127 SER A O 1
ATOM 977 N N . GLU A 1 128 ? 10.834 -35.753 -45.577 1.00 32.09 128 GLU A N 1
ATOM 978 C CA . GLU A 1 128 ? 10.359 -36.743 -44.620 1.00 32.09 128 GLU A CA 1
ATOM 979 C C . GLU A 1 128 ? 11.440 -37.246 -43.650 1.00 32.09 128 GLU A C 1
ATOM 981 O O . GLU A 1 128 ? 12.569 -37.488 -44.063 1.00 32.09 128 GLU A O 1
ATOM 986 N N . ALA A 1 129 ? 11.070 -37.469 -42.379 1.00 30.44 129 ALA A N 1
ATOM 987 C CA . ALA A 1 129 ? 11.158 -38.774 -41.698 1.00 30.44 129 ALA A CA 1
ATOM 988 C C . ALA A 1 129 ? 11.003 -38.651 -40.162 1.00 30.44 129 ALA A C 1
ATOM 990 O O . ALA A 1 129 ? 11.816 -38.042 -39.478 1.00 30.44 129 ALA A O 1
ATOM 991 N N . THR A 1 130 ? 9.961 -39.321 -39.651 1.00 31.69 130 THR A N 1
ATOM 992 C CA . THR A 1 130 ? 9.835 -40.007 -38.343 1.00 31.69 130 THR A CA 1
ATOM 993 C C . THR A 1 130 ? 10.130 -39.285 -37.015 1.00 31.69 130 THR A C 1
ATOM 995 O O . THR A 1 130 ? 11.276 -39.007 -36.685 1.00 31.69 130 THR A O 1
ATOM 998 N N . GLY A 1 131 ? 9.103 -39.245 -36.148 1.00 28.84 131 GLY A N 1
ATOM 999 C CA . GLY A 1 131 ? 9.259 -39.503 -34.705 1.00 28.84 131 GLY A CA 1
ATOM 1000 C C . GLY A 1 131 ? 8.779 -38.411 -33.73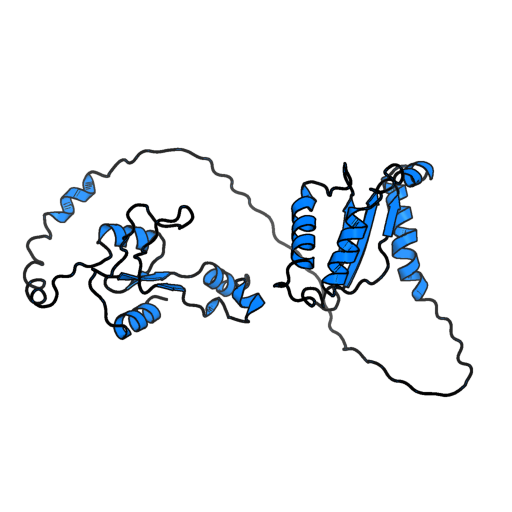9 1.00 28.84 131 GLY A C 1
ATOM 1001 O O . GLY A 1 131 ? 9.508 -37.469 -33.476 1.00 28.84 131 GLY A O 1
ATOM 1002 N N . ASN A 1 132 ? 7.571 -38.604 -33.190 1.00 32.16 132 ASN A N 1
ATOM 1003 C CA . ASN A 1 132 ? 6.968 -38.061 -31.956 1.00 32.16 132 ASN A CA 1
ATOM 1004 C C . ASN A 1 132 ? 7.635 -36.880 -31.213 1.00 32.16 132 ASN A C 1
ATOM 1006 O O . ASN A 1 132 ? 8.715 -37.028 -30.655 1.00 32.16 132 ASN A O 1
ATOM 1010 N N . SER A 1 133 ? 6.857 -35.823 -30.944 1.00 30.22 133 SER A N 1
ATOM 1011 C CA . SER A 1 133 ? 6.343 -35.516 -29.590 1.00 30.22 133 SER A CA 1
ATOM 1012 C C . SER A 1 133 ? 5.530 -34.213 -29.591 1.00 30.22 133 SER A C 1
ATOM 1014 O O . SER A 1 133 ? 5.844 -33.257 -30.293 1.00 30.22 133 SER A O 1
ATOM 1016 N N . ALA A 1 134 ? 4.462 -34.215 -28.798 1.00 32.53 134 ALA A N 1
ATOM 1017 C CA . ALA A 1 134 ? 3.448 -33.181 -28.638 1.00 32.53 134 ALA A CA 1
ATOM 1018 C C . ALA A 1 134 ? 3.972 -31.850 -28.072 1.00 32.53 134 ALA A C 1
ATOM 1020 O O . ALA A 1 134 ? 4.865 -31.870 -27.230 1.00 32.53 134 ALA A O 1
ATOM 1021 N N . CYS A 1 135 ? 3.308 -30.733 -28.406 1.00 23.91 135 CYS A N 1
ATOM 1022 C CA . CYS A 1 135 ? 2.829 -29.780 -27.395 1.00 23.91 135 CYS A CA 1
ATOM 1023 C C . CYS A 1 135 ? 1.854 -28.729 -27.971 1.00 23.91 135 CYS A C 1
ATOM 1025 O O . CYS A 1 135 ? 2.082 -28.182 -29.045 1.00 23.91 135 CYS A O 1
ATOM 1027 N N . CYS A 1 136 ? 0.824 -28.441 -27.167 1.00 24.42 136 CYS A N 1
ATOM 1028 C CA . CYS A 1 136 ? 0.082 -27.183 -26.996 1.00 24.42 136 CYS A CA 1
ATOM 1029 C C . CYS A 1 136 ? -0.613 -26.507 -28.201 1.00 24.42 136 CYS A C 1
ATOM 1031 O O . CYS A 1 136 ? 0.009 -25.835 -29.018 1.00 24.42 136 CYS A O 1
ATOM 1033 N N . GLN A 1 137 ? -1.952 -26.556 -28.194 1.00 29.20 137 GLN A N 1
ATOM 1034 C CA . GLN A 1 137 ? -2.818 -25.583 -28.869 1.00 29.20 137 GLN A CA 1
ATOM 1035 C C . GLN A 1 137 ? -3.408 -24.628 -27.826 1.00 29.20 137 GLN A C 1
ATOM 1037 O O . GLN A 1 137 ? -3.957 -25.061 -26.812 1.00 29.20 137 GLN A O 1
ATOM 1042 N N . GLY A 1 138 ? -3.212 -23.333 -28.077 1.00 25.23 138 GLY A N 1
ATOM 1043 C CA . GLY A 1 138 ? -3.798 -22.226 -27.336 1.00 25.23 138 GLY A CA 1
ATOM 1044 C C . GLY A 1 138 ? -5.210 -21.882 -27.808 1.00 25.23 138 GLY A C 1
ATOM 1045 O O . GLY A 1 138 ? -5.707 -22.413 -28.798 1.00 25.23 138 GLY A O 1
ATOM 1046 N N . ALA A 1 139 ? -5.820 -20.988 -27.036 1.00 28.88 139 ALA A N 1
ATOM 1047 C CA . ALA A 1 139 ? -7.168 -20.461 -27.172 1.00 28.88 139 ALA A CA 1
ATOM 1048 C C . ALA A 1 139 ? -7.396 -19.596 -28.427 1.00 28.88 139 ALA A C 1
ATOM 1050 O O . ALA A 1 139 ? -6.483 -18.940 -28.922 1.00 28.88 139 ALA A O 1
ATOM 1051 N N . GLU A 1 140 ? -8.662 -19.533 -28.838 1.00 24.72 140 GLU A N 1
ATOM 1052 C CA . GLU A 1 140 ? -9.245 -18.559 -29.771 1.00 24.72 140 GLU A CA 1
ATOM 1053 C C . GLU A 1 140 ? -9.986 -17.514 -28.901 1.00 24.72 140 GLU A C 1
ATOM 1055 O O . GLU A 1 140 ? -10.717 -17.885 -27.983 1.00 24.72 140 GLU A O 1
ATOM 1060 N N . ALA A 1 141 ? -9.615 -16.233 -28.948 1.00 27.31 141 ALA A N 1
ATOM 1061 C CA . ALA A 1 141 ? -10.080 -15.190 -29.873 1.00 27.31 141 ALA A CA 1
ATOM 1062 C C . ALA A 1 141 ? -11.270 -14.390 -29.311 1.00 27.31 141 ALA A C 1
ATOM 1064 O O . ALA A 1 141 ? -12.347 -14.938 -29.103 1.00 27.31 141 ALA A O 1
ATOM 1065 N N . ALA A 1 142 ? -11.084 -13.078 -29.138 1.00 25.66 142 ALA A N 1
ATOM 1066 C CA . ALA A 1 142 ? -12.138 -12.086 -29.348 1.00 25.66 142 ALA A CA 1
ATOM 1067 C C . ALA A 1 142 ? -11.543 -10.672 -29.465 1.00 25.66 142 ALA A C 1
ATOM 1069 O O . ALA A 1 142 ? -10.632 -10.295 -28.729 1.00 25.66 142 ALA A O 1
ATOM 1070 N N . SER A 1 143 ? -12.093 -9.940 -30.428 1.00 27.03 143 SER A N 1
ATOM 1071 C CA . SER A 1 143 ? -12.007 -8.504 -30.689 1.00 27.03 143 SER A CA 1
ATOM 1072 C C . SER A 1 143 ? -12.408 -7.675 -29.445 1.00 27.03 143 SER A C 1
ATOM 1074 O O . SER A 1 143 ? -13.006 -8.204 -28.515 1.00 27.03 143 SER A O 1
ATOM 1076 N N . ASP A 1 144 ? -12.063 -6.396 -29.284 1.00 25.05 144 ASP A N 1
ATOM 1077 C CA . ASP A 1 144 ? -12.537 -5.296 -30.121 1.00 25.05 144 ASP A CA 1
ATOM 1078 C C . ASP A 1 144 ? -11.953 -3.929 -29.697 1.00 25.05 144 ASP A C 1
ATOM 1080 O O . ASP A 1 144 ? -11.397 -3.771 -28.612 1.00 25.05 144 ASP A O 1
ATOM 1084 N N . VAL A 1 145 ? -12.125 -2.983 -30.623 1.00 28.23 145 VAL A N 1
ATOM 1085 C CA . VAL A 1 145 ? -12.099 -1.506 -30.595 1.00 28.23 145 VAL A CA 1
ATOM 1086 C C . VAL A 1 145 ? -11.838 -0.724 -29.289 1.00 28.23 145 VAL A C 1
ATOM 1088 O O . VAL A 1 145 ? -12.404 -0.964 -28.227 1.00 28.23 145 VAL A O 1
ATOM 1091 N N . ALA A 1 146 ? -11.013 0.315 -29.458 1.00 29.86 146 ALA A N 1
ATOM 1092 C CA . ALA A 1 146 ? -10.727 1.402 -28.527 1.00 29.86 146 ALA A CA 1
ATOM 1093 C C . ALA A 1 146 ? -11.862 2.429 -28.471 1.00 29.86 146 ALA A C 1
ATOM 1095 O O . ALA A 1 146 ? -12.420 2.709 -29.524 1.00 29.86 146 ALA A O 1
ATOM 1096 N N . GLU A 1 147 ? -12.075 3.061 -27.311 1.00 27.20 147 GLU A N 1
ATOM 1097 C CA . GLU A 1 147 ? -12.322 4.508 -27.198 1.00 27.20 147 GLU A CA 1
ATOM 1098 C C . GLU A 1 147 ? -11.810 5.055 -25.854 1.00 27.20 147 GLU A C 1
ATOM 1100 O O . GLU A 1 147 ? -11.689 4.346 -24.853 1.00 27.20 147 GLU A O 1
ATOM 1105 N N . ASP A 1 148 ? -11.443 6.327 -25.939 1.00 24.36 148 ASP A N 1
ATOM 1106 C CA . ASP A 1 148 ? -10.667 7.197 -25.065 1.00 24.36 148 ASP A CA 1
ATOM 1107 C C . ASP A 1 148 ? -11.558 8.019 -24.110 1.00 24.36 148 ASP A C 1
ATOM 1109 O O . ASP A 1 148 ? -12.752 8.172 -24.362 1.00 24.36 148 ASP A O 1
ATOM 1113 N N . HIS A 1 149 ? -10.932 8.543 -23.049 1.00 28.11 149 HIS A N 1
ATOM 1114 C CA . HIS A 1 149 ? -11.239 9.748 -22.255 1.00 28.11 149 HIS A CA 1
ATOM 1115 C C . HIS A 1 149 ? -11.162 9.528 -20.739 1.00 28.11 149 HIS A C 1
ATOM 1117 O O . HIS A 1 149 ? -11.946 8.778 -20.160 1.00 28.11 149 HIS A O 1
ATOM 1123 N N . SER A 1 150 ? -10.313 10.321 -20.074 1.00 25.55 150 SER A N 1
ATOM 1124 C CA . SER A 1 150 ? -10.822 11.379 -19.185 1.00 25.55 150 SER A CA 1
ATOM 1125 C C . SER A 1 150 ? -9.704 12.237 -18.589 1.00 25.55 150 SER A C 1
ATOM 1127 O O . SER A 1 150 ? -8.705 11.718 -18.086 1.00 25.55 150 SER A O 1
ATOM 1129 N N . ASP A 1 151 ? -9.974 13.538 -18.609 1.00 27.39 151 ASP A N 1
ATOM 1130 C CA . ASP A 1 151 ? -9.227 14.674 -18.086 1.00 27.39 151 ASP A CA 1
ATOM 1131 C C . ASP A 1 151 ? -8.900 14.616 -16.584 1.00 27.39 151 ASP A C 1
ATOM 1133 O O . ASP A 1 151 ? -9.587 13.985 -15.775 1.00 27.39 151 ASP A O 1
ATOM 1137 N N . VAL A 1 152 ? -7.829 15.327 -16.229 1.00 29.89 152 VAL A N 1
ATOM 1138 C CA . VAL A 1 152 ? -7.275 15.468 -14.880 1.00 29.89 152 VAL A CA 1
ATOM 1139 C C . VAL A 1 152 ? -7.653 16.851 -14.363 1.00 29.89 152 VAL A C 1
ATOM 1141 O O . VAL A 1 152 ? -7.252 17.843 -14.965 1.00 29.89 152 VAL A O 1
ATOM 1144 N N . ASP A 1 153 ? -8.390 16.916 -13.255 1.00 27.09 153 ASP A N 1
ATOM 1145 C CA . ASP A 1 153 ? -8.629 18.167 -12.534 1.00 27.09 153 ASP A CA 1
ATOM 1146 C C . ASP A 1 153 ? -7.861 18.135 -11.209 1.00 27.09 153 ASP A C 1
ATOM 1148 O O . ASP A 1 153 ? -7.899 17.147 -10.464 1.00 27.09 153 ASP A O 1
ATOM 1152 N N . SER A 1 154 ? -7.083 19.187 -10.981 1.00 32.25 154 SER A N 1
ATOM 1153 C CA . SER A 1 154 ? -6.059 19.304 -9.948 1.00 32.25 154 SER A CA 1
ATOM 1154 C C . SER A 1 154 ? -6.383 20.506 -9.079 1.00 32.25 154 SER A C 1
ATOM 1156 O O . SER A 1 154 ? -6.096 21.627 -9.484 1.00 32.25 154 SER A O 1
ATOM 1158 N N . ASP A 1 155 ? -6.866 20.268 -7.861 1.00 27.83 155 ASP A N 1
ATOM 1159 C CA . ASP A 1 155 ? -7.000 21.323 -6.858 1.00 27.83 155 ASP A CA 1
ATOM 1160 C C . ASP A 1 155 ? -5.940 21.188 -5.760 1.00 27.83 155 ASP A C 1
ATOM 1162 O O . ASP A 1 155 ? -5.940 20.265 -4.939 1.00 27.83 155 ASP A O 1
ATOM 1166 N N . HIS A 1 156 ? -5.033 22.163 -5.790 1.00 32.56 156 HIS A N 1
ATOM 1167 C CA . HIS A 1 156 ? -4.178 22.627 -4.705 1.00 32.56 156 HIS A CA 1
ATOM 1168 C C . HIS A 1 156 ? -5.013 23.495 -3.756 1.00 32.56 156 HIS A C 1
ATOM 1170 O O . HIS A 1 156 ? -5.692 24.396 -4.240 1.00 32.56 156 HIS A O 1
ATOM 1176 N N . LEU A 1 157 ? -4.903 23.305 -2.436 1.00 29.81 157 LEU A N 1
ATOM 1177 C CA . LEU A 1 157 ? -5.269 24.335 -1.456 1.00 29.81 157 LEU A CA 1
ATOM 1178 C C . LEU A 1 157 ? -4.294 24.341 -0.272 1.00 29.81 157 LEU A C 1
ATOM 1180 O O . LEU A 1 157 ? -3.894 23.286 0.227 1.00 29.81 157 LEU A O 1
ATOM 1184 N N . ASP A 1 158 ? -3.928 25.565 0.095 1.00 28.34 158 ASP A N 1
ATOM 1185 C CA . ASP A 1 158 ? -2.878 26.001 1.011 1.00 28.34 158 ASP A CA 1
ATOM 1186 C C . ASP A 1 158 ? -3.160 25.762 2.506 1.00 28.34 158 ASP A C 1
ATOM 1188 O O . ASP A 1 158 ? -4.294 25.559 2.945 1.00 28.34 158 ASP A O 1
ATOM 1192 N N . GLU A 1 159 ? -2.075 25.816 3.284 1.00 33.72 159 GLU A N 1
ATOM 1193 C CA . GLU A 1 159 ? -2.047 25.862 4.745 1.00 33.72 159 GLU A CA 1
ATOM 1194 C C . GLU A 1 159 ? -2.442 27.254 5.264 1.00 33.72 159 GLU A C 1
ATOM 1196 O O . GLU A 1 159 ? -1.792 28.238 4.923 1.00 33.72 159 GLU A O 1
ATOM 1201 N N . GLU A 1 160 ? -3.414 27.325 6.181 1.00 28.02 160 GLU A N 1
ATOM 1202 C CA . GLU A 1 160 ? -3.501 28.405 7.171 1.00 28.02 160 GLU A CA 1
ATOM 1203 C C . GLU A 1 160 ? -3.940 27.850 8.539 1.00 28.02 160 GLU A C 1
ATOM 1205 O O . GLU A 1 160 ? -4.978 27.197 8.678 1.00 28.02 160 GLU A O 1
ATOM 1210 N N . ASP A 1 161 ? -3.119 28.126 9.555 1.00 31.59 161 ASP A N 1
ATOM 1211 C CA . ASP A 1 161 ? -3.421 27.997 10.981 1.00 31.59 161 ASP A CA 1
ATOM 1212 C C . ASP A 1 161 ? -4.599 28.906 11.362 1.00 31.59 161 ASP A C 1
ATOM 1214 O O . ASP A 1 161 ? -4.502 30.123 11.201 1.00 31.59 161 ASP A O 1
ATOM 1218 N N . GLN A 1 162 ? -5.657 28.361 11.976 1.00 30.19 162 GLN A N 1
ATOM 1219 C CA . GLN A 1 162 ? -6.529 29.155 12.847 1.00 30.19 162 GLN A CA 1
ATOM 1220 C C . GLN A 1 162 ? -6.909 28.425 14.137 1.00 30.19 162 GLN A C 1
ATOM 1222 O O . GLN A 1 162 ? -7.443 27.315 14.165 1.00 30.19 162 GLN A O 1
ATOM 1227 N N . ASP A 1 163 ? -6.582 29.148 15.200 1.00 29.97 163 ASP A N 1
ATOM 1228 C CA . ASP A 1 163 ? -6.796 28.936 16.617 1.00 29.97 163 ASP A CA 1
ATOM 1229 C C . ASP A 1 163 ? -8.276 28.717 16.979 1.00 29.97 163 ASP A C 1
ATOM 1231 O O . ASP A 1 163 ? -9.203 29.193 16.319 1.00 29.97 163 ASP A O 1
ATOM 1235 N N . GLY A 1 164 ? -8.496 27.973 18.058 1.00 44.88 164 GLY A N 1
ATOM 1236 C CA . GLY A 1 164 ? -9.815 27.573 18.525 1.00 44.88 164 GLY A CA 1
ATOM 1237 C C . GLY A 1 164 ? -10.622 28.741 19.089 1.00 44.88 164 GLY A C 1
ATOM 1238 O O . GLY A 1 164 ? -10.474 29.098 20.255 1.00 44.88 164 GLY A O 1
ATOM 1239 N N . LEU A 1 165 ? -11.570 29.252 18.305 1.00 33.81 165 LEU A N 1
ATOM 1240 C CA . LEU A 1 165 ? -12.693 30.047 18.803 1.00 33.81 165 LEU A CA 1
ATOM 1241 C C . LEU A 1 165 ? -13.888 29.128 19.075 1.00 33.81 165 LEU A C 1
ATOM 1243 O O . LEU A 1 165 ? -14.489 28.543 18.177 1.00 33.81 165 LEU A O 1
ATOM 1247 N N . VAL A 1 166 ? -14.191 28.971 20.361 1.00 52.97 166 VAL A N 1
ATOM 1248 C CA . VAL A 1 166 ? -15.342 28.230 20.879 1.00 52.97 166 VAL A CA 1
ATOM 1249 C C . VAL A 1 166 ? -1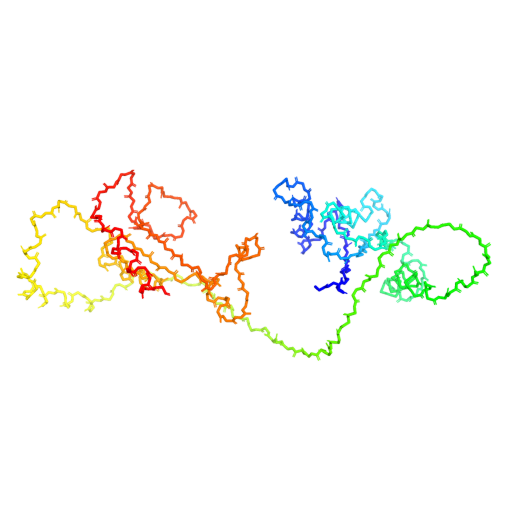6.583 29.110 20.724 1.00 52.97 166 VAL A C 1
ATOM 1251 O O . VAL A 1 166 ? -16.594 30.235 21.220 1.00 52.97 166 VAL A O 1
ATOM 1254 N N . ASP A 1 167 ? -17.613 28.608 20.045 1.00 42.53 167 ASP A N 1
ATOM 1255 C CA . ASP A 1 167 ? -18.889 2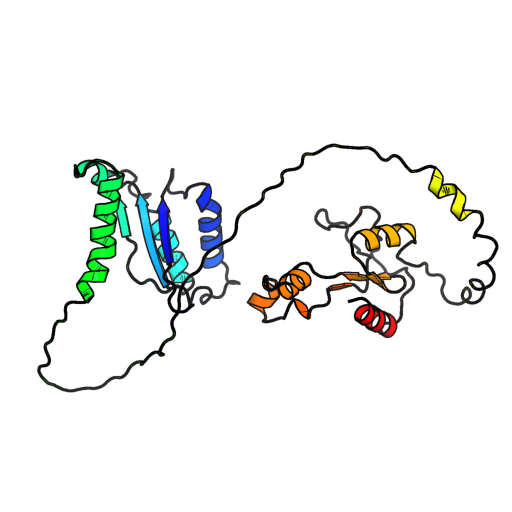9.310 19.884 1.00 42.53 167 ASP A CA 1
ATOM 1256 C C . ASP A 1 167 ? -19.608 29.441 21.242 1.00 42.53 167 ASP A C 1
ATOM 1258 O O . ASP A 1 167 ? -19.834 28.456 21.953 1.00 42.53 167 ASP A O 1
ATOM 1262 N N . VAL A 1 168 ? -19.925 30.680 21.627 1.00 48.97 168 VAL A N 1
ATOM 1263 C CA . VAL A 1 168 ? -20.534 31.047 22.917 1.00 48.97 168 VAL A CA 1
ATOM 1264 C C . VAL A 1 168 ? -22.019 30.651 22.980 1.00 48.97 168 VAL A C 1
ATOM 1266 O O . VAL A 1 168 ? -22.589 30.587 24.072 1.00 48.97 168 VAL A O 1
ATOM 1269 N N . GLU A 1 169 ? -22.650 30.303 21.857 1.00 49.88 169 GLU A N 1
ATOM 1270 C CA . GLU A 1 169 ? -24.084 29.988 21.813 1.00 49.88 169 GLU A CA 1
ATOM 1271 C C . GLU A 1 169 ? -24.432 28.541 22.235 1.00 49.88 169 GLU A C 1
ATOM 1273 O O . GLU A 1 169 ? -25.570 28.263 22.624 1.00 49.88 169 GLU A O 1
ATOM 1278 N N . ASP A 1 170 ? -23.452 27.632 22.310 1.00 49.44 170 ASP A N 1
ATOM 1279 C CA . ASP A 1 170 ? -23.671 26.212 22.649 1.00 49.44 170 ASP A CA 1
ATOM 1280 C C . ASP A 1 170 ? -23.675 25.895 24.167 1.00 49.44 170 ASP A C 1
ATOM 1282 O O . ASP A 1 170 ? -23.945 24.761 24.578 1.00 49.44 170 ASP A O 1
ATOM 1286 N N . ILE A 1 171 ? -23.434 26.884 25.039 1.00 54.09 171 ILE A N 1
ATOM 1287 C CA . ILE A 1 171 ? -23.502 26.722 26.509 1.00 54.09 171 ILE A CA 1
ATOM 1288 C C . ILE A 1 171 ? -24.933 26.885 27.061 1.00 54.09 171 ILE A C 1
ATOM 1290 O O . ILE A 1 171 ? -25.260 26.338 28.119 1.00 54.09 171 ILE A O 1
ATOM 1294 N N . GLY A 1 172 ? -25.826 27.576 26.344 1.00 37.59 172 GLY A N 1
ATOM 1295 C CA . GLY A 1 172 ? -27.170 27.910 26.837 1.00 37.59 172 GLY A CA 1
ATOM 1296 C C . GLY A 1 172 ? -28.191 26.764 26.782 1.00 37.59 172 GLY A C 1
ATOM 1297 O O . GLY A 1 172 ? -29.111 26.709 27.600 1.00 37.59 172 GLY A O 1
ATOM 1298 N N . GLY A 1 173 ? -28.030 25.813 25.856 1.00 44.25 173 GLY A N 1
ATOM 1299 C CA . GLY A 1 173 ? -29.010 24.739 25.623 1.00 44.25 173 GLY A CA 1
ATOM 1300 C C . GLY A 1 173 ? -28.963 23.578 26.627 1.00 44.25 173 GLY A C 1
ATOM 1301 O O . GLY A 1 173 ? -29.904 22.786 26.722 1.00 44.25 173 GLY A O 1
ATOM 1302 N N . VAL A 1 174 ? -27.879 23.462 27.400 1.00 47.19 174 VAL A N 1
ATOM 1303 C CA . VAL A 1 174 ? -27.629 22.299 28.275 1.00 47.19 174 VAL A CA 1
ATOM 1304 C C . VAL A 1 174 ? -28.270 22.462 29.664 1.00 47.19 174 VAL A C 1
ATOM 1306 O O . VAL A 1 174 ? -28.493 21.478 30.365 1.00 47.19 174 VAL A O 1
ATOM 1309 N N . LEU A 1 175 ? -28.638 23.687 30.057 1.00 44.06 175 LEU A N 1
ATOM 1310 C CA . LEU A 1 175 ? -29.194 23.983 31.386 1.00 44.06 175 LEU A CA 1
ATOM 1311 C C . LEU A 1 175 ? -30.730 23.876 31.466 1.00 44.06 175 LEU A C 1
ATOM 1313 O O . LEU A 1 175 ? -31.270 23.754 32.563 1.00 44.06 175 LEU A O 1
ATOM 1317 N N . SER A 1 176 ? -31.448 23.850 30.337 1.00 40.44 176 SER A N 1
ATOM 1318 C CA . SER A 1 176 ? -32.924 23.778 30.308 1.00 40.44 176 SER A CA 1
ATOM 1319 C C . SER A 1 176 ? -33.489 22.365 30.102 1.00 40.44 176 SER A C 1
ATOM 1321 O O . SER A 1 176 ? -34.656 22.112 30.400 1.00 40.44 176 SER A O 1
ATOM 1323 N N . SER A 1 177 ? -32.667 21.412 29.651 1.00 40.38 177 SER A N 1
ATOM 1324 C CA . SER A 1 177 ? -33.053 20.002 29.464 1.00 40.38 177 SER A CA 1
ATOM 1325 C C . SER A 1 177 ? -32.699 19.100 30.661 1.00 40.38 177 SER A C 1
ATOM 1327 O O . SER A 1 177 ? -33.187 17.971 30.754 1.00 40.38 177 SER A O 1
ATOM 1329 N N . ALA A 1 178 ? -31.931 19.618 31.628 1.00 42.62 178 ALA A N 1
ATOM 1330 C CA . ALA A 1 178 ? -31.459 18.903 32.818 1.00 42.62 178 ALA A CA 1
ATOM 1331 C C . ALA A 1 178 ? -32.556 18.565 33.856 1.00 42.62 178 ALA A C 1
ATOM 1333 O O . ALA A 1 178 ? -32.317 17.787 34.780 1.00 42.62 178 ALA A O 1
ATOM 1334 N N . THR A 1 179 ? -33.772 19.101 33.722 1.00 44.28 179 THR A N 1
ATOM 1335 C CA . THR A 1 179 ? -34.846 18.954 34.726 1.00 44.28 179 THR A CA 1
ATOM 1336 C C . THR A 1 179 ? -35.987 18.008 34.338 1.00 44.28 179 THR A C 1
ATOM 1338 O O . THR A 1 179 ? -36.882 17.800 35.151 1.00 44.28 179 THR A O 1
ATOM 1341 N N . ARG A 1 180 ? -35.964 17.358 33.161 1.00 41.94 180 ARG A N 1
ATOM 1342 C CA . ARG A 1 180 ? -37.033 16.409 32.750 1.00 41.94 180 ARG A CA 1
ATOM 1343 C C . ARG A 1 180 ? -36.592 14.979 32.420 1.00 41.94 180 ARG A C 1
ATOM 1345 O O . ARG A 1 180 ? -37.437 14.092 32.365 1.00 41.94 180 ARG A O 1
ATOM 1352 N N . SER A 1 181 ? -35.298 14.707 32.280 1.00 39.19 181 SER A N 1
ATOM 1353 C CA . SER A 1 181 ? -34.754 13.360 32.009 1.00 39.19 181 SER A CA 1
ATOM 1354 C C . SER A 1 181 ? -34.330 12.588 33.273 1.00 39.19 181 SER A C 1
ATOM 1356 O O . SER A 1 181 ? -34.086 11.381 33.215 1.00 39.19 181 SER A O 1
ATOM 1358 N N . ASN A 1 182 ? -34.339 13.246 34.438 1.00 45.16 182 ASN A N 1
ATOM 1359 C CA . ASN A 1 182 ? -33.831 12.725 35.715 1.00 45.16 182 ASN A CA 1
ATOM 1360 C C . ASN A 1 182 ? -34.628 11.560 36.341 1.00 45.16 182 ASN A C 1
ATOM 1362 O O . ASN A 1 182 ? -34.181 10.984 37.332 1.00 45.16 182 ASN A O 1
ATOM 1366 N N . GLN A 1 183 ? -35.784 11.176 35.788 1.00 42.91 183 GLN A N 1
ATOM 1367 C CA . GLN A 1 183 ? -36.625 10.124 36.380 1.00 42.91 183 GLN A CA 1
ATOM 1368 C C . GLN A 1 183 ? -36.511 8.762 35.678 1.00 42.91 183 GLN A C 1
ATOM 1370 O O . GLN A 1 183 ? -36.714 7.734 36.317 1.00 42.91 183 GLN A O 1
ATOM 1375 N N . LYS A 1 184 ? -36.109 8.717 34.398 1.00 35.88 184 LYS A N 1
ATOM 1376 C CA . LYS A 1 184 ? -35.969 7.449 33.650 1.00 35.88 184 LYS A CA 1
ATOM 1377 C C . LYS A 1 184 ? -34.550 6.869 33.694 1.00 35.88 184 LYS A C 1
ATOM 1379 O O . LYS A 1 184 ? -34.363 5.681 33.461 1.00 35.88 184 LYS A O 1
ATOM 1384 N N . GLN A 1 185 ? -33.562 7.686 34.061 1.00 45.91 185 GLN A N 1
ATOM 1385 C CA . GLN A 1 185 ? -32.160 7.274 34.206 1.00 45.91 185 GLN A CA 1
ATOM 1386 C C . GLN A 1 185 ? -31.839 6.703 35.602 1.00 45.91 185 GLN A C 1
ATOM 1388 O O . GLN A 1 185 ? -30.835 6.017 35.778 1.00 45.91 185 GLN A O 1
ATOM 1393 N N . LYS A 1 186 ? -32.727 6.923 36.581 1.00 35.41 186 LYS A N 1
ATOM 1394 C CA . LYS A 1 186 ? -32.556 6.506 37.982 1.00 35.41 186 LYS A CA 1
ATOM 1395 C C . LYS A 1 186 ? -32.911 5.034 38.256 1.00 35.41 186 LYS A C 1
ATOM 1397 O O . LYS A 1 186 ? -32.612 4.534 39.328 1.00 35.41 186 LYS A O 1
ATOM 1402 N N . LEU A 1 187 ? -33.503 4.327 37.286 1.00 40.12 187 LEU A N 1
ATOM 1403 C CA . LEU A 1 187 ? -33.927 2.919 37.413 1.00 40.12 187 LEU A CA 1
ATOM 1404 C C . LEU A 1 187 ? -32.922 1.896 36.846 1.00 40.12 187 LEU A C 1
ATOM 1406 O O . LEU A 1 187 ? -33.180 0.699 36.884 1.00 40.12 187 LEU A O 1
ATOM 1410 N N . ARG A 1 188 ? -31.768 2.342 36.331 1.00 45.19 188 ARG A N 1
ATOM 1411 C CA . ARG A 1 188 ? -30.690 1.465 35.820 1.00 45.19 188 ARG A CA 1
ATOM 1412 C C . ARG A 1 188 ? -29.371 1.618 36.592 1.00 45.19 188 ARG A C 1
ATOM 1414 O O . ARG A 1 188 ? -28.350 1.091 36.172 1.00 45.19 188 ARG A O 1
ATOM 1421 N N . GLN A 1 189 ? -29.390 2.365 37.698 1.00 42.56 189 GLN A N 1
ATOM 1422 C CA . GLN A 1 189 ? -28.203 2.766 38.464 1.00 42.56 189 GLN A CA 1
ATOM 1423 C C . GLN A 1 189 ? -27.766 1.762 39.545 1.00 42.56 189 GLN A C 1
ATOM 1425 O O . GLN A 1 189 ? -26.835 2.055 40.286 1.00 42.56 189 GLN A O 1
ATOM 1430 N N . GLU A 1 190 ? -28.374 0.574 39.611 1.00 39.31 190 GLU A N 1
ATOM 1431 C CA . GLU A 1 190 ? -28.071 -0.428 40.649 1.00 39.31 190 GLU A CA 1
ATOM 1432 C C . GLU A 1 190 ? -27.437 -1.731 40.134 1.00 39.31 190 GLU A C 1
ATOM 1434 O O . GLU A 1 190 ? -27.342 -2.709 40.868 1.00 39.31 190 GLU A O 1
ATOM 1439 N N . ALA A 1 191 ? -26.885 -1.748 38.918 1.00 39.94 191 ALA A N 1
ATOM 1440 C CA . ALA A 1 191 ? -25.997 -2.835 38.508 1.00 39.94 191 ALA A CA 1
ATOM 1441 C C . ALA A 1 191 ? -24.858 -2.322 37.615 1.00 39.94 191 ALA A C 1
ATOM 1443 O O . ALA A 1 191 ? -25.043 -2.048 36.434 1.00 39.94 191 ALA A O 1
ATOM 1444 N N . THR A 1 192 ? -23.663 -2.278 38.210 1.00 47.44 192 THR A N 1
ATOM 1445 C CA . THR A 1 192 ? -22.322 -2.019 37.647 1.00 47.44 192 THR A CA 1
ATOM 1446 C C . THR A 1 192 ? -21.772 -0.592 37.791 1.00 47.44 192 THR A C 1
ATOM 1448 O O . THR A 1 192 ? -22.214 0.387 37.205 1.00 47.44 192 THR A O 1
ATOM 1451 N N . THR A 1 193 ? -20.706 -0.505 38.578 1.00 66.00 193 THR A N 1
ATOM 1452 C CA . THR A 1 193 ? -19.880 0.661 38.924 1.00 66.00 193 THR A CA 1
ATOM 1453 C C . THR A 1 193 ? -19.008 1.191 37.770 1.00 66.00 193 THR A C 1
ATOM 1455 O O . THR A 1 193 ? -18.057 1.938 38.009 1.00 66.00 193 THR A O 1
ATOM 1458 N N . ARG A 1 194 ? -19.278 0.810 36.511 1.00 78.94 194 ARG A N 1
ATOM 1459 C CA . ARG A 1 194 ? -18.405 1.096 35.356 1.00 78.94 194 ARG A CA 1
ATOM 1460 C C . ARG A 1 194 ? -18.999 2.164 34.437 1.00 78.94 194 ARG A C 1
ATOM 1462 O O . ARG A 1 194 ? -20.184 2.162 34.128 1.00 78.94 194 ARG A O 1
ATOM 1469 N N . ARG A 1 195 ? -18.148 3.095 33.990 1.00 88.38 195 ARG A N 1
ATOM 1470 C CA . ARG A 1 195 ? -18.527 4.216 33.109 1.00 88.38 195 ARG A CA 1
ATOM 1471 C C . ARG A 1 195 ? -18.492 3.803 31.634 1.00 88.38 195 ARG A C 1
ATOM 1473 O O . ARG A 1 195 ? -17.661 2.980 31.252 1.00 88.38 195 ARG A O 1
ATOM 1480 N N . ALA A 1 196 ? -19.322 4.426 30.798 1.00 91.62 196 ALA A N 1
ATOM 1481 C CA . ALA A 1 196 ? -19.229 4.280 29.343 1.00 91.62 196 ALA A CA 1
ATOM 1482 C C . ALA A 1 196 ? -17.857 4.753 28.821 1.00 91.62 196 ALA A C 1
ATOM 1484 O O . ALA A 1 196 ? -17.277 5.700 29.362 1.00 91.62 196 ALA A O 1
ATOM 1485 N N . MET A 1 197 ? -17.334 4.096 27.781 1.00 92.00 197 MET A N 1
ATOM 1486 C CA . MET A 1 197 ? -16.026 4.424 27.199 1.00 92.00 197 MET A CA 1
ATOM 1487 C C . MET A 1 197 ? -16.063 5.726 26.406 1.00 92.00 197 MET A C 1
ATOM 1489 O O . MET A 1 197 ? -15.180 6.571 26.559 1.00 92.00 197 MET A O 1
ATOM 1493 N N . VAL A 1 198 ? -17.090 5.896 25.578 1.00 91.19 198 VAL A N 1
ATOM 1494 C CA . VAL A 1 198 ? -17.225 7.071 24.721 1.00 91.19 198 VAL A CA 1
ATOM 1495 C C . VAL A 1 198 ? -18.118 8.114 25.387 1.00 91.19 198 VAL A C 1
ATOM 1497 O O . VAL A 1 198 ? -19.308 7.888 25.610 1.00 91.19 198 VAL A O 1
ATOM 1500 N N . THR A 1 199 ? -17.556 9.289 25.675 1.00 90.88 199 THR A N 1
ATOM 1501 C CA . THR A 1 199 ? -18.326 10.437 26.176 1.00 90.88 199 THR A CA 1
ATOM 1502 C C . THR A 1 199 ? -19.151 11.078 25.051 1.00 90.88 199 THR A C 1
ATOM 1504 O O . THR A 1 199 ? -18.786 10.950 23.880 1.00 90.88 199 THR A O 1
ATOM 1507 N N . PRO A 1 200 ? -20.231 11.824 25.355 1.00 90.81 200 PRO A N 1
ATOM 1508 C CA . PRO A 1 200 ? -21.053 12.473 24.326 1.00 90.81 200 PRO A CA 1
ATOM 1509 C C . PRO A 1 200 ? -20.264 13.392 23.381 1.00 90.81 200 PRO A C 1
ATOM 1511 O O . PRO A 1 200 ? -20.562 13.468 22.192 1.00 90.81 200 PRO A O 1
ATOM 1514 N N . LEU A 1 201 ? -19.226 14.059 23.891 1.00 88.75 201 LEU A N 1
ATOM 1515 C CA . LEU A 1 201 ? -18.370 14.940 23.098 1.00 88.75 201 LEU A CA 1
ATOM 1516 C C . LEU A 1 201 ? -17.474 14.151 22.131 1.00 88.75 201 LEU A C 1
ATOM 1518 O O . LEU A 1 201 ? -17.394 14.485 20.950 1.00 88.75 201 LEU A O 1
ATOM 1522 N N . VAL A 1 202 ? -16.852 13.064 22.603 1.00 89.75 202 VAL A N 1
ATOM 1523 C CA . VAL A 1 202 ? -16.035 12.181 21.751 1.00 89.75 202 VAL A CA 1
ATOM 1524 C C . VAL A 1 202 ? -16.909 11.486 20.707 1.00 89.75 202 VAL A C 1
ATOM 1526 O O . VAL A 1 202 ? -16.504 11.382 19.552 1.00 89.75 202 VAL A O 1
ATOM 1529 N N . ARG A 1 203 ? -18.133 11.091 21.079 1.00 92.25 203 ARG A N 1
ATOM 1530 C CA . ARG A 1 203 ? -19.126 10.513 20.165 1.00 92.25 203 ARG A CA 1
ATOM 1531 C C . ARG A 1 203 ? -19.396 11.427 18.974 1.00 92.25 203 ARG A C 1
ATOM 1533 O O . ARG A 1 203 ? -19.200 10.993 17.846 1.00 92.25 203 ARG A O 1
ATOM 1540 N N . LYS A 1 204 ? -19.733 12.698 19.221 1.00 92.69 204 LYS A N 1
ATOM 1541 C CA . LYS A 1 204 ? -19.960 13.684 18.150 1.00 92.69 204 LYS A CA 1
ATOM 1542 C C . LYS A 1 204 ? -18.743 13.836 17.230 1.00 92.69 204 LYS A C 1
ATOM 1544 O O . LYS A 1 204 ? -18.898 13.942 16.018 1.00 92.69 204 LYS A O 1
ATOM 1549 N N . SER A 1 205 ? -17.532 13.844 17.791 1.00 92.06 205 SER A N 1
ATOM 1550 C CA . SER A 1 205 ? -16.295 13.945 17.002 1.00 92.06 205 SER A CA 1
ATOM 1551 C C . SER A 1 205 ? -16.072 12.716 16.108 1.00 92.06 205 SER A C 1
ATOM 1553 O O . SER A 1 205 ? -15.799 12.858 14.917 1.00 92.06 205 SER A O 1
ATOM 1555 N N . LEU A 1 206 ? -16.259 11.506 16.644 1.00 92.62 206 LEU A N 1
ATOM 1556 C CA . LEU A 1 206 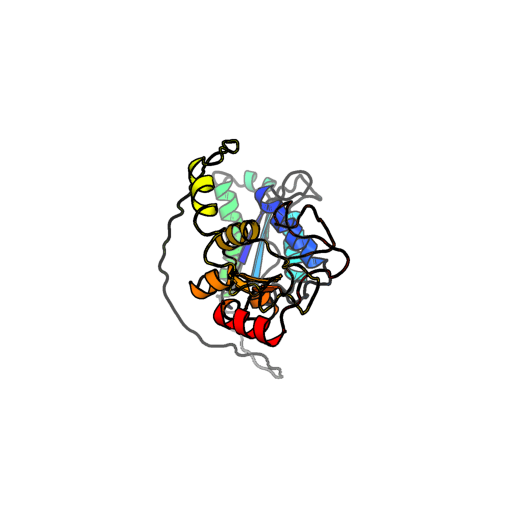? -16.132 10.259 15.883 1.00 92.62 206 LEU A CA 1
ATOM 1557 C C . LEU A 1 206 ? -17.215 10.129 14.802 1.00 92.62 206 LEU A C 1
ATOM 1559 O O . LEU A 1 206 ? -16.917 9.722 13.679 1.00 92.62 206 LEU A O 1
ATOM 1563 N N . GLU A 1 207 ? -18.450 10.531 15.101 1.00 94.25 207 GLU A N 1
ATOM 1564 C CA . GLU A 1 207 ? -19.552 10.552 14.132 1.00 94.25 207 GLU 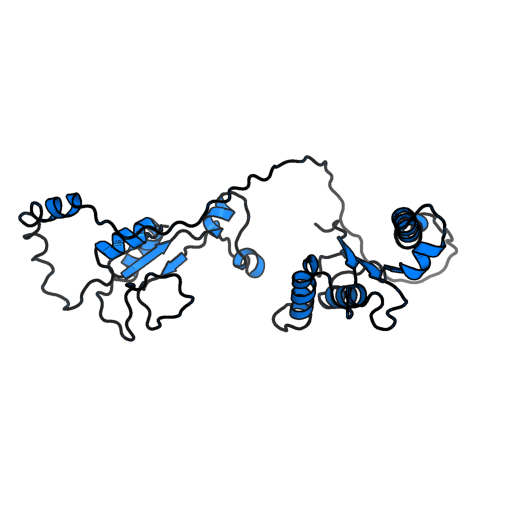A CA 1
ATOM 1565 C C . GLU A 1 207 ? -19.257 11.494 12.956 1.00 94.25 207 GLU A C 1
ATOM 1567 O O . GLU A 1 207 ? -19.459 11.107 11.802 1.00 94.25 207 GLU A O 1
ATOM 1572 N N . LYS A 1 208 ? -18.677 12.679 13.213 1.00 94.12 208 LYS A N 1
ATOM 1573 C CA . LYS A 1 208 ? -18.190 13.588 12.156 1.00 94.12 208 LYS A CA 1
ATOM 1574 C C . LYS A 1 208 ? -17.103 12.950 11.281 1.00 94.12 208 LYS A C 1
ATOM 1576 O O . LYS A 1 208 ? -17.051 13.213 10.085 1.00 94.12 208 LYS A O 1
ATOM 1581 N N . GLN A 1 209 ? -16.268 12.073 11.840 1.00 92.19 209 GLN A N 1
ATOM 1582 C CA . GLN A 1 209 ? -15.237 11.323 11.101 1.00 92.19 209 GLN A CA 1
ATOM 1583 C C . GLN A 1 209 ? -15.789 10.103 10.336 1.00 92.19 209 GLN A C 1
ATOM 1585 O O . GLN A 1 209 ? -15.016 9.330 9.753 1.00 92.19 209 GLN A O 1
ATOM 1590 N N . GLY A 1 210 ? -17.112 9.913 10.342 1.00 93.88 210 GLY A N 1
ATOM 1591 C CA . GLY A 1 210 ? -17.806 8.848 9.625 1.00 93.88 210 GLY A CA 1
ATOM 1592 C C . GLY A 1 210 ? -17.919 7.529 10.390 1.00 93.88 210 GLY A C 1
ATOM 1593 O O . GLY A 1 210 ? -18.290 6.529 9.780 1.00 93.88 210 GLY A O 1
ATOM 1594 N N . TYR A 1 211 ? -17.609 7.500 11.690 1.00 95.62 211 TYR A N 1
ATOM 1595 C CA . TYR A 1 211 ? -17.905 6.332 12.520 1.00 95.62 211 TYR A CA 1
ATOM 1596 C C . TYR A 1 211 ? -19.404 6.256 12.842 1.00 95.62 211 TYR A C 1
ATOM 1598 O O . TYR A 1 211 ? -20.087 7.267 13.016 1.00 95.62 211 TYR A O 1
ATOM 1606 N N . ARG A 1 212 ? -19.909 5.033 12.967 1.00 96.88 212 ARG A N 1
ATOM 1607 C CA . ARG A 1 212 ? -21.196 4.702 13.577 1.00 96.88 212 ARG A CA 1
ATOM 1608 C C . ARG A 1 212 ? -20.910 3.966 14.876 1.00 96.88 212 ARG A C 1
ATOM 1610 O O . ARG A 1 212 ? -20.312 2.893 14.862 1.00 96.88 212 ARG A O 1
ATOM 1617 N N . LEU A 1 213 ? -21.255 4.584 15.999 1.00 95.88 213 LEU A N 1
ATOM 1618 C CA . LEU A 1 213 ? -20.917 4.062 17.320 1.00 95.88 213 LEU A CA 1
ATOM 1619 C C . LEU A 1 213 ? -22.020 3.163 17.863 1.00 95.88 213 LEU A C 1
ATOM 1621 O O . LEU A 1 213 ? -23.183 3.560 17.892 1.00 95.88 213 LEU A O 1
ATOM 1625 N N . ILE A 1 214 ? -21.624 1.994 18.354 1.00 96.75 214 ILE A N 1
ATOM 1626 C CA . ILE A 1 214 ? -22.516 0.941 18.837 1.00 96.75 214 ILE A CA 1
ATOM 1627 C C . ILE A 1 214 ? -22.299 0.798 20.337 1.00 96.75 214 ILE A C 1
ATOM 1629 O O . ILE A 1 214 ? -21.166 0.633 20.800 1.00 96.75 214 ILE A O 1
ATOM 1633 N N . GLY A 1 215 ? -23.388 0.918 21.092 1.00 94.12 215 GLY A N 1
ATOM 1634 C CA . GLY A 1 215 ? -23.348 0.853 22.547 1.00 94.12 215 GLY A CA 1
ATOM 1635 C C . GLY A 1 215 ? -22.429 1.912 23.165 1.00 94.12 215 GLY A C 1
ATOM 1636 O O . GLY A 1 215 ? -22.427 3.090 22.777 1.00 94.12 215 GLY A O 1
ATOM 1637 N N . SER A 1 216 ? -21.667 1.489 24.164 1.00 94.75 216 SER A N 1
ATOM 1638 C CA . SER A 1 216 ? -20.801 2.309 24.998 1.00 94.75 216 SER A CA 1
ATOM 1639 C C . SER A 1 216 ? -19.330 2.323 24.564 1.00 94.75 216 SER A C 1
ATOM 1641 O O . SER A 1 216 ? -18.628 3.266 24.951 1.00 94.75 216 SER A O 1
ATOM 1643 N N . HIS A 1 217 ? -18.866 1.352 23.762 1.00 94.75 217 HIS A N 1
ATOM 1644 C CA . HIS A 1 217 ? -17.437 1.191 23.429 1.00 94.75 217 HIS A CA 1
ATOM 1645 C C . HIS A 1 217 ? -17.087 0.725 22.002 1.00 94.75 217 HIS A C 1
ATOM 1647 O O . HIS A 1 217 ? -15.903 0.741 21.644 1.00 94.75 217 HIS A O 1
ATOM 1653 N N . SER A 1 218 ? -18.071 0.334 21.191 1.00 96.50 218 SER A N 1
ATOM 1654 C CA . SER A 1 218 ? -17.846 -0.267 19.870 1.00 96.50 218 SER A CA 1
ATOM 1655 C C . SER A 1 218 ? -18.126 0.715 18.730 1.00 96.50 218 SER A C 1
ATOM 1657 O O . SER A 1 218 ? -18.796 1.738 18.907 1.00 96.50 218 SER A O 1
ATOM 1659 N N . GLY A 1 219 ? -17.627 0.415 17.532 1.00 96.06 219 GLY A N 1
ATOM 1660 C CA . GLY A 1 219 ? -17.936 1.218 16.353 1.00 96.06 219 GLY A CA 1
ATOM 1661 C C . GLY A 1 219 ? -17.632 0.537 15.026 1.00 96.06 219 GLY A C 1
ATOM 1662 O O . GLY A 1 219 ? -16.738 -0.302 14.926 1.00 96.06 219 GLY A O 1
ATOM 1663 N N . VAL A 1 220 ? -18.372 0.952 14.003 1.00 97.56 220 VAL A N 1
ATOM 1664 C CA . VAL A 1 220 ? -18.212 0.559 12.599 1.00 97.56 220 VAL A CA 1
ATOM 1665 C C . VAL A 1 220 ? -17.880 1.793 11.774 1.00 97.56 220 VAL A C 1
ATOM 1667 O O . VAL A 1 220 ? -18.334 2.901 12.073 1.00 97.56 220 VAL A O 1
ATOM 1670 N N . LYS A 1 221 ? -17.084 1.619 10.722 1.00 96.31 221 LYS A N 1
ATOM 1671 C CA . LYS A 1 221 ? -16.828 2.663 9.734 1.00 96.31 221 LYS A CA 1
ATOM 1672 C C . LYS A 1 221 ? -16.816 2.060 8.340 1.00 96.31 221 LYS A C 1
ATOM 1674 O O . LYS A 1 221 ? -16.266 0.988 8.119 1.00 96.31 221 LYS A O 1
ATOM 1679 N N . LEU A 1 222 ? -17.389 2.772 7.373 1.00 95.31 222 LEU A N 1
ATOM 1680 C CA . LEU A 1 222 ? -17.308 2.347 5.982 1.00 95.31 222 LEU A CA 1
ATOM 1681 C C . LEU A 1 222 ? -15.859 2.456 5.492 1.00 95.31 222 LEU A C 1
ATOM 1683 O O . LEU A 1 222 ? -15.294 3.554 5.430 1.00 95.31 222 LEU A O 1
ATOM 1687 N N . CYS A 1 223 ? -15.273 1.326 5.104 1.00 95.44 223 CYS A N 1
ATOM 1688 C CA . CYS A 1 223 ? -13.921 1.306 4.571 1.00 95.44 223 CYS A CA 1
ATOM 1689 C C . CYS A 1 223 ? -13.851 2.096 3.254 1.00 95.44 223 CYS A C 1
ATOM 1691 O O . CYS A 1 223 ? -14.717 1.986 2.376 1.00 95.44 223 CYS A O 1
ATOM 1693 N N . ARG A 1 224 ? -12.759 2.847 3.067 1.00 95.25 224 ARG A N 1
ATOM 1694 C CA . ARG A 1 224 ? -12.471 3.585 1.823 1.00 95.25 224 ARG A CA 1
ATOM 1695 C C . ARG A 1 224 ? -12.604 2.691 0.583 1.00 95.25 224 ARG A C 1
ATOM 1697 O O . ARG A 1 224 ? -13.158 3.116 -0.429 1.00 95.25 224 ARG A O 1
ATOM 1704 N N . TRP A 1 225 ? -12.119 1.454 0.665 1.00 97.69 225 TRP A N 1
ATOM 1705 C CA . TRP A 1 225 ? -12.113 0.511 -0.454 1.00 97.69 225 TRP A CA 1
ATOM 1706 C C . TRP A 1 225 ? -13.452 -0.183 -0.688 1.00 97.69 225 TRP A C 1
ATOM 1708 O O . TRP A 1 225 ? -13.755 -0.519 -1.828 1.00 97.69 225 TRP A O 1
ATOM 1718 N N . THR A 1 226 ? -14.287 -0.329 0.342 1.00 96.12 226 THR A N 1
ATOM 1719 C CA . THR A 1 226 ? -15.694 -0.727 0.172 1.00 96.12 226 THR A CA 1
ATOM 1720 C C . THR A 1 226 ? -16.400 0.297 -0.714 1.00 96.12 226 THR A C 1
ATOM 1722 O O . THR A 1 226 ? -16.966 -0.066 -1.742 1.00 96.12 226 THR A O 1
ATOM 1725 N N . LYS A 1 227 ? -16.259 1.596 -0.402 1.00 95.56 227 LYS A N 1
ATOM 1726 C CA . LYS A 1 227 ? -16.808 2.691 -1.222 1.00 95.56 227 LYS A CA 1
ATOM 1727 C C . LYS A 1 227 ? -16.217 2.728 -2.638 1.00 95.56 227 LYS A C 1
ATOM 1729 O O . LYS A 1 227 ? -16.951 2.988 -3.586 1.00 95.56 227 LYS A O 1
ATOM 1734 N N . SER A 1 228 ? -14.915 2.472 -2.791 1.00 96.38 228 SER A N 1
ATOM 1735 C CA . SER A 1 228 ? -14.248 2.392 -4.103 1.00 96.38 228 SER A CA 1
ATOM 1736 C C . SER A 1 228 ? -14.838 1.280 -4.973 1.00 96.38 228 SER A C 1
ATOM 1738 O O . SER A 1 228 ? -15.246 1.522 -6.109 1.00 96.38 228 SER A O 1
ATOM 1740 N N . MET A 1 229 ? -14.959 0.080 -4.404 1.00 96.62 229 MET A N 1
ATOM 1741 C CA . MET A 1 229 ? -15.436 -1.101 -5.115 1.00 96.62 229 MET A CA 1
ATOM 1742 C C . MET A 1 229 ? -16.923 -0.990 -5.474 1.00 96.62 229 MET A C 1
ATOM 1744 O O . MET A 1 229 ? -17.295 -1.352 -6.585 1.00 96.62 229 MET A O 1
ATOM 1748 N N . LEU A 1 230 ? -17.751 -0.404 -4.597 1.00 95.19 230 LEU A N 1
ATOM 1749 C CA . LEU A 1 230 ? -19.158 -0.086 -4.896 1.00 95.19 230 LEU A CA 1
ATOM 1750 C C . LEU A 1 230 ? -19.319 0.907 -6.059 1.00 95.19 230 LEU A C 1
ATOM 1752 O O . LEU A 1 230 ? -20.339 0.896 -6.737 1.00 95.19 230 LEU A O 1
ATOM 1756 N N . ARG A 1 231 ? -18.318 1.762 -6.310 1.00 96.81 231 ARG A N 1
ATOM 1757 C CA . ARG A 1 231 ? -18.294 2.713 -7.437 1.00 96.81 231 ARG A CA 1
ATOM 1758 C C . ARG A 1 231 ? -17.606 2.145 -8.685 1.00 96.81 231 ARG A C 1
ATOM 1760 O O . ARG A 1 231 ? -17.297 2.911 -9.590 1.00 96.81 231 ARG A O 1
ATOM 1767 N N . GLY A 1 232 ? -17.301 0.846 -8.715 1.00 95.25 232 GLY A N 1
ATOM 1768 C CA . GLY A 1 232 ? -16.634 0.196 -9.847 1.00 95.25 232 GLY A CA 1
ATOM 1769 C C . GLY A 1 232 ? -15.134 0.491 -9.974 1.00 95.25 232 GLY A C 1
ATOM 1770 O O . GLY A 1 232 ? -14.527 0.115 -10.967 1.00 95.25 232 GLY A O 1
ATOM 1771 N N . ARG A 1 233 ? -14.502 1.123 -8.974 1.00 94.75 233 ARG A N 1
ATOM 1772 C CA . ARG A 1 233 ? -13.074 1.511 -9.000 1.00 94.75 233 ARG A CA 1
ATOM 1773 C C . ARG A 1 233 ? -12.127 0.447 -8.413 1.00 94.75 233 ARG A C 1
ATOM 1775 O O . ARG A 1 233 ? -11.000 0.762 -8.045 1.00 94.75 233 ARG A O 1
ATOM 1782 N N . GLY A 1 234 ? -12.586 -0.798 -8.273 1.00 94.94 234 GLY A N 1
ATOM 1783 C CA . GLY A 1 234 ? -11.791 -1.920 -7.752 1.00 94.94 234 GLY A CA 1
ATOM 1784 C C . GLY A 1 234 ? -11.746 -2.055 -6.220 1.00 94.94 234 GLY A C 1
ATOM 1785 O O . GLY A 1 234 ? -12.187 -1.176 -5.473 1.00 94.94 234 GLY A O 1
ATOM 1786 N N . GLY A 1 235 ? -11.252 -3.211 -5.761 1.00 95.69 235 GLY A N 1
ATOM 1787 C CA . GLY A 1 235 ? -11.110 -3.580 -4.344 1.00 95.69 235 GLY A CA 1
ATOM 1788 C C . GLY A 1 235 ? -9.745 -3.225 -3.741 1.00 95.69 235 GLY A C 1
ATOM 1789 O O . GLY A 1 235 ? -8.844 -2.764 -4.433 1.00 95.69 235 GLY A O 1
ATOM 1790 N N . CYS A 1 236 ? -9.588 -3.437 -2.431 1.00 97.31 236 CYS A N 1
ATOM 1791 C CA . CYS A 1 236 ? -8.318 -3.220 -1.731 1.00 97.31 236 CYS A CA 1
ATOM 1792 C C . CYS A 1 236 ? -7.292 -4.322 -2.020 1.00 97.31 236 CYS A C 1
ATOM 1794 O O . CYS A 1 236 ? -7.593 -5.331 -2.655 1.00 97.31 236 CYS A O 1
ATOM 1796 N N . TYR A 1 237 ? -6.096 -4.192 -1.443 1.00 97.62 237 TYR A N 1
ATOM 1797 C CA . TYR A 1 237 ? -5.057 -5.219 -1.545 1.00 97.62 237 TYR A CA 1
ATOM 1798 C C . TYR A 1 237 ? -5.537 -6.617 -1.096 1.00 97.62 237 TYR A C 1
ATOM 1800 O O . TYR A 1 237 ? -5.145 -7.616 -1.687 1.00 97.62 237 TYR A O 1
ATOM 1808 N N . LYS A 1 238 ? -6.445 -6.711 -0.107 1.00 97.62 238 LYS A N 1
ATOM 1809 C CA . LYS A 1 238 ? -7.009 -8.001 0.340 1.00 97.62 238 LYS A CA 1
ATOM 1810 C C . LYS A 1 238 ? -7.886 -8.662 -0.723 1.00 97.62 238 LYS A C 1
ATOM 1812 O O . LYS A 1 238 ? -8.005 -9.883 -0.730 1.00 97.62 238 LYS A O 1
ATOM 1817 N N . HIS A 1 239 ? -8.497 -7.874 -1.605 1.00 96.12 239 HIS A N 1
ATOM 1818 C CA . HIS A 1 239 ? -9.215 -8.411 -2.754 1.00 96.12 239 HIS A CA 1
ATOM 1819 C C . HIS A 1 239 ? -8.243 -9.059 -3.739 1.00 96.12 239 HIS A C 1
ATOM 1821 O O . HIS A 1 239 ? -8.471 -10.190 -4.152 1.00 96.12 239 HIS A O 1
ATOM 1827 N N . ALA A 1 240 ? -7.133 -8.380 -4.038 1.00 94.31 240 ALA A N 1
ATOM 1828 C CA . ALA A 1 240 ? -6.107 -8.891 -4.940 1.00 94.31 240 ALA A CA 1
ATOM 1829 C C . ALA A 1 240 ? -5.397 -10.138 -4.384 1.00 94.31 240 ALA A C 1
ATOM 1831 O O . ALA A 1 240 ? -5.198 -11.098 -5.115 1.00 94.31 240 ALA A O 1
ATOM 1832 N N . PHE A 1 241 ? -5.035 -10.140 -3.098 1.00 97.19 241 PHE A N 1
ATOM 1833 C CA . PHE A 1 241 ? -4.237 -11.224 -2.510 1.00 97.19 241 PHE A CA 1
ATOM 1834 C C . PHE A 1 241 ? -5.068 -12.413 -2.032 1.00 97.19 241 PHE A C 1
ATOM 1836 O O . PHE A 1 241 ? -4.599 -13.544 -2.082 1.00 97.19 241 PHE A O 1
ATOM 1843 N N . TYR A 1 242 ? -6.289 -12.174 -1.547 1.00 97.31 242 TYR A N 1
ATOM 1844 C CA . TYR A 1 242 ? -7.084 -13.204 -0.868 1.00 97.31 242 TYR A CA 1
ATOM 1845 C C . TYR A 1 242 ? -8.467 -13.416 -1.490 1.00 97.31 242 TYR A C 1
ATOM 1847 O O . TYR A 1 242 ? -9.274 -14.163 -0.943 1.00 97.31 242 TYR A O 1
ATOM 1855 N N . GLY A 1 243 ? -8.801 -12.721 -2.582 1.00 95.56 243 GLY A N 1
ATOM 1856 C CA . GLY A 1 243 ? -10.130 -12.794 -3.198 1.00 95.56 243 GLY A CA 1
ATOM 1857 C C . GLY A 1 243 ? -11.256 -12.206 -2.338 1.00 95.56 243 GLY A C 1
ATOM 1858 O O . GLY A 1 243 ? -12.432 -12.353 -2.667 1.00 95.56 243 GLY A O 1
ATOM 1859 N N . ILE A 1 244 ? -10.937 -11.516 -1.236 1.00 97.25 244 ILE A N 1
ATOM 1860 C CA . ILE A 1 244 ? -11.944 -10.962 -0.328 1.00 97.25 244 ILE A CA 1
ATOM 1861 C C . ILE A 1 244 ? -12.632 -9.769 -1.003 1.00 97.25 244 ILE A C 1
ATOM 1863 O O . ILE A 1 244 ? -12.008 -8.751 -1.303 1.00 97.25 244 ILE A O 1
ATOM 1867 N N . ALA A 1 245 ? -13.937 -9.870 -1.238 1.00 96.81 245 ALA A N 1
ATOM 1868 C CA . ALA A 1 245 ? -14.722 -8.797 -1.840 1.00 96.81 245 ALA A CA 1
ATOM 1869 C C . ALA A 1 245 ? -14.821 -7.582 -0.899 1.00 96.81 245 ALA A C 1
ATOM 1871 O O . ALA A 1 245 ? -15.564 -7.609 0.079 1.00 96.81 245 ALA A O 1
ATOM 1872 N N . SER A 1 246 ? -14.114 -6.487 -1.208 1.00 96.88 246 SER A N 1
ATOM 1873 C CA . SER A 1 246 ? -14.065 -5.294 -0.343 1.00 96.88 246 SER A CA 1
ATOM 1874 C C . SER A 1 246 ? -15.434 -4.651 -0.110 1.00 96.88 246 SER A C 1
ATOM 1876 O O . SER A 1 246 ? -15.683 -4.134 0.974 1.00 96.88 246 SER A O 1
ATOM 1878 N N . HIS A 1 247 ? -16.342 -4.715 -1.089 1.00 96.12 247 HIS A N 1
ATOM 1879 C CA . HIS A 1 247 ? -17.719 -4.226 -0.940 1.00 96.12 247 HIS A CA 1
ATOM 1880 C C . HIS A 1 247 ? -18.578 -5.069 0.028 1.00 96.12 247 HIS A C 1
ATOM 1882 O O . HIS A 1 247 ? -19.680 -4.656 0.361 1.00 96.12 247 HIS A O 1
ATOM 1888 N N . ARG A 1 248 ? -18.083 -6.234 0.475 1.00 95.62 248 ARG A N 1
ATOM 1889 C CA . ARG A 1 248 ? -18.716 -7.115 1.474 1.00 95.62 248 ARG A CA 1
ATOM 1890 C C . ARG A 1 248 ? -17.952 -7.142 2.805 1.00 95.62 248 ARG A C 1
ATOM 1892 O O . ARG A 1 248 ? -18.259 -7.963 3.665 1.00 95.62 248 ARG A O 1
ATOM 1899 N N . CYS A 1 249 ? -16.923 -6.307 2.961 1.00 95.94 249 CYS A N 1
ATOM 1900 C CA . CYS A 1 249 ? -16.157 -6.208 4.199 1.00 95.94 249 CYS A CA 1
ATOM 1901 C C . CYS A 1 249 ? -16.747 -5.155 5.135 1.00 95.94 249 CYS A C 1
ATOM 1903 O O . CYS A 1 249 ? -16.837 -3.986 4.762 1.00 95.94 249 CYS A O 1
ATOM 1905 N N . MET A 1 250 ? -16.995 -5.561 6.379 1.00 96.06 250 MET A N 1
ATOM 1906 C CA . MET A 1 250 ? -17.324 -4.665 7.482 1.00 96.06 250 MET A CA 1
ATOM 1907 C C . MET A 1 250 ? -16.056 -4.335 8.279 1.00 96.06 250 MET A C 1
ATOM 1909 O O . MET A 1 250 ? -15.411 -5.226 8.834 1.00 96.06 250 MET A O 1
ATOM 1913 N N . GLU A 1 251 ? -15.681 -3.055 8.323 1.00 96.56 251 GLU A N 1
ATOM 1914 C CA . GLU A 1 251 ? -14.592 -2.561 9.170 1.00 96.56 251 GLU A CA 1
ATOM 1915 C C . GLU A 1 251 ? -15.179 -2.104 10.512 1.00 96.56 251 GLU A C 1
ATOM 1917 O O . GLU A 1 251 ? -15.886 -1.098 10.599 1.00 96.56 251 GLU A O 1
ATOM 1922 N N . ALA A 1 252 ? -14.913 -2.888 11.555 1.00 96.94 252 ALA A N 1
ATOM 1923 C CA . ALA A 1 252 ? -15.494 -2.719 12.879 1.00 96.94 252 ALA A CA 1
ATOM 1924 C C . ALA A 1 252 ? -14.441 -2.908 13.974 1.00 96.94 252 ALA A C 1
ATOM 1926 O O . ALA A 1 252 ? -13.463 -3.636 13.795 1.00 96.94 252 ALA A O 1
ATOM 1927 N N . THR A 1 253 ? -14.672 -2.290 15.130 1.00 96.31 253 THR A N 1
ATOM 1928 C CA . THR A 1 253 ? -13.923 -2.566 16.356 1.00 96.31 253 THR A CA 1
ATOM 1929 C C . THR A 1 253 ? -14.875 -2.713 17.544 1.00 96.31 253 THR A C 1
ATOM 1931 O O . THR A 1 253 ? -15.730 -1.845 17.747 1.00 96.31 253 THR A O 1
ATOM 1934 N N . PRO A 1 254 ? -14.719 -3.763 18.372 1.00 95.88 254 PRO A N 1
ATOM 1935 C CA . PRO A 1 254 ? -15.412 -3.865 19.649 1.00 95.88 254 PRO A CA 1
ATOM 1936 C C . PRO A 1 254 ? -14.724 -3.033 20.744 1.00 95.88 254 PRO A C 1
ATOM 1938 O O . PRO A 1 254 ? -15.159 -3.042 21.885 1.00 95.88 254 PRO A O 1
ATOM 1941 N N . SER A 1 255 ? -13.623 -2.333 20.451 1.00 94.12 255 SER A N 1
ATOM 1942 C CA . SER A 1 255 ? -12.945 -1.467 21.419 1.00 94.12 255 SER A CA 1
ATOM 1943 C C . SER A 1 255 ? -12.341 -0.250 20.737 1.00 94.12 255 SER A C 1
ATOM 1945 O O . SER A 1 255 ? -11.379 -0.350 19.972 1.00 94.12 255 SER A O 1
ATOM 1947 N N . LEU A 1 256 ? -12.862 0.928 21.067 1.00 92.69 256 LEU A N 1
ATOM 1948 C CA . LEU A 1 256 ? -12.241 2.201 20.692 1.00 92.69 256 LEU A CA 1
ATOM 1949 C C . LEU A 1 256 ? -11.056 2.569 21.595 1.00 92.69 256 LEU A C 1
ATOM 1951 O O . LEU A 1 256 ? -10.283 3.469 21.261 1.00 92.69 256 LEU A O 1
ATOM 1955 N N . ALA A 1 257 ? -10.879 1.873 22.720 1.00 92.38 257 ALA A N 1
ATOM 1956 C CA . ALA A 1 257 ? -9.727 2.036 23.593 1.00 92.38 257 ALA A CA 1
ATOM 1957 C C . ALA A 1 257 ? -8.543 1.170 23.152 1.00 92.38 257 ALA A C 1
ATOM 1959 O O . ALA A 1 257 ? -8.706 0.091 22.580 1.00 92.38 257 ALA A O 1
ATOM 1960 N N . CYS A 1 258 ? -7.333 1.635 23.461 1.00 91.56 258 CYS A N 1
ATOM 1961 C CA . CYS A 1 258 ? -6.090 0.922 23.180 1.00 91.56 258 CYS A CA 1
ATOM 1962 C C . CYS A 1 258 ? -5.086 1.116 24.327 1.00 91.56 258 CYS A C 1
ATOM 1964 O O . CYS A 1 258 ? -5.037 2.186 24.933 1.00 91.56 258 CYS A O 1
ATOM 1966 N N . ALA A 1 259 ? -4.258 0.107 24.602 1.00 92.50 259 ALA A N 1
ATOM 1967 C CA . ALA A 1 259 ? -3.205 0.190 25.618 1.00 92.50 259 ALA A CA 1
ATOM 1968 C C . ALA A 1 259 ? -2.026 1.082 25.191 1.00 92.50 259 ALA A C 1
ATOM 1970 O O . ALA A 1 259 ? -1.380 1.709 26.025 1.00 92.50 259 ALA A O 1
ATOM 1971 N N . ASN A 1 260 ? -1.762 1.167 23.885 1.00 90.12 260 ASN A N 1
ATOM 1972 C CA . ASN A 1 260 ? -0.606 1.875 23.341 1.00 90.12 260 ASN A CA 1
ATOM 1973 C C . ASN A 1 260 ? -0.987 3.257 22.818 1.00 90.12 260 ASN A C 1
ATOM 1975 O O . ASN A 1 260 ? -2.081 3.421 22.280 1.00 90.12 260 ASN A O 1
ATOM 1979 N N . LYS A 1 261 ? -0.046 4.213 22.858 1.00 89.50 261 LYS A N 1
ATOM 1980 C CA . LYS A 1 261 ? -0.156 5.554 22.249 1.00 89.50 261 LYS A CA 1
ATOM 1981 C C . LYS A 1 261 ? 0.883 5.764 21.134 1.00 89.50 261 LYS A C 1
ATOM 1983 O O . LYS A 1 261 ? 1.751 6.620 21.226 1.00 89.50 261 LYS A O 1
ATOM 1988 N N . CYS A 1 262 ? 0.808 4.946 20.086 1.00 91.19 262 CYS A N 1
ATOM 1989 C CA . CYS A 1 262 ? 1.717 5.008 18.939 1.00 91.19 262 CYS A CA 1
ATOM 1990 C C . CYS A 1 262 ? 1.586 6.328 18.162 1.00 91.19 262 CYS A C 1
ATOM 1992 O O . CYS A 1 262 ? 0.469 6.808 17.964 1.00 91.19 262 CYS A O 1
ATOM 1994 N N . VAL A 1 263 ? 2.716 6.840 17.664 1.00 92.31 263 VAL A N 1
ATOM 1995 C CA . VAL A 1 263 ? 2.813 8.093 16.885 1.00 92.31 263 VAL A CA 1
ATOM 1996 C C . VAL A 1 263 ? 2.101 8.032 15.532 1.00 92.31 263 VAL A C 1
ATOM 1998 O O . VAL A 1 263 ? 1.646 9.047 15.027 1.00 92.31 263 VAL A O 1
ATOM 2001 N N . PHE A 1 264 ? 1.965 6.835 14.962 1.00 91.88 264 PHE A N 1
ATOM 2002 C CA . PHE A 1 264 ? 1.331 6.606 13.663 1.00 91.88 264 PHE A CA 1
ATOM 2003 C C . PHE A 1 264 ? -0.163 6.269 13.768 1.00 91.88 264 PHE A C 1
ATOM 2005 O O . PHE A 1 264 ? -0.833 6.108 12.749 1.00 91.88 264 PHE A O 1
ATOM 2012 N N . CYS A 1 265 ? -0.708 6.103 14.979 1.00 91.50 265 CYS A N 1
ATOM 2013 C CA . CYS A 1 265 ? -2.127 5.805 15.127 1.00 91.50 265 CYS A CA 1
ATOM 2014 C C . CYS A 1 265 ? -2.946 7.061 14.838 1.00 91.50 265 CYS A C 1
ATOM 2016 O O . CYS A 1 265 ? -2.921 8.012 15.617 1.00 91.50 265 CYS A O 1
ATOM 2018 N N . TRP A 1 266 ? -3.730 7.013 13.765 1.00 88.00 266 TRP A N 1
ATOM 2019 C CA . TRP A 1 266 ? -4.694 8.046 13.394 1.00 88.00 266 TRP A CA 1
ATOM 2020 C C . TRP A 1 266 ? -5.893 8.052 14.346 1.00 88.00 266 TRP A C 1
ATOM 2022 O O . TRP A 1 266 ? -6.975 7.549 14.050 1.00 88.00 266 TRP A O 1
ATOM 2032 N N . ARG A 1 267 ? -5.669 8.601 15.535 1.00 86.31 267 ARG A N 1
ATOM 2033 C CA . ARG A 1 267 ? -6.671 8.818 16.575 1.00 86.31 267 ARG A CA 1
ATOM 2034 C C . ARG A 1 267 ? -6.375 10.124 17.285 1.00 86.31 267 ARG A C 1
ATOM 2036 O O . ARG A 1 267 ? -5.226 10.549 17.387 1.00 86.31 267 ARG A O 1
ATOM 2043 N N . HIS A 1 268 ? -7.419 10.727 17.827 1.00 83.25 268 HIS A N 1
ATOM 2044 C CA . HIS A 1 268 ? -7.271 11.960 18.577 1.00 83.25 268 HIS A CA 1
ATOM 2045 C C . HIS A 1 268 ? -6.480 11.729 19.878 1.00 83.25 268 HIS A C 1
ATOM 2047 O O . HIS A 1 268 ? -6.549 10.659 20.487 1.00 83.25 268 HIS A O 1
ATOM 2053 N N . HIS A 1 269 ? -5.755 12.744 20.348 1.00 76.94 269 HIS A N 1
ATOM 2054 C CA . HIS A 1 269 ? -4.927 12.652 21.556 1.00 76.94 269 HIS A CA 1
ATOM 2055 C C . HIS A 1 269 ? -5.739 12.414 22.845 1.00 76.94 269 HIS A C 1
ATOM 2057 O O . HIS A 1 269 ? -5.164 11.975 23.844 1.00 76.94 269 HIS A O 1
ATOM 2063 N N . THR A 1 270 ? -7.055 12.656 22.800 1.00 80.44 270 THR A N 1
ATOM 2064 C CA . THR A 1 270 ? -8.033 12.399 23.874 1.00 80.44 270 THR A CA 1
ATOM 2065 C C . THR A 1 270 ? -8.726 11.034 23.778 1.00 80.44 270 THR A C 1
ATOM 2067 O O . THR A 1 270 ? -9.618 10.749 24.577 1.00 80.44 270 THR A O 1
ATOM 2070 N N . ASN A 1 271 ? -8.356 10.186 22.810 1.00 82.62 271 ASN A N 1
ATOM 2071 C CA . ASN A 1 271 ? -8.943 8.855 22.668 1.00 82.62 271 ASN A CA 1
ATOM 2072 C C . ASN A 1 271 ? -8.690 8.011 23.935 1.00 82.62 271 ASN A C 1
ATOM 2074 O O . ASN A 1 271 ? -7.592 8.087 24.497 1.00 82.62 271 ASN A O 1
ATOM 2078 N N . PRO A 1 272 ? -9.661 7.200 24.395 1.00 84.94 272 PRO A N 1
ATOM 2079 C CA . PRO A 1 272 ? -9.507 6.403 25.604 1.00 84.94 272 PRO A CA 1
ATOM 2080 C C . PRO A 1 272 ? -8.298 5.463 25.518 1.00 84.94 272 PRO A C 1
ATOM 2082 O O . PRO A 1 272 ? -8.093 4.758 24.529 1.00 84.94 272 PRO A O 1
ATOM 2085 N N . VAL A 1 273 ? -7.506 5.450 26.589 1.00 87.56 273 VAL A N 1
ATOM 2086 C CA . VAL A 1 273 ? -6.372 4.541 26.776 1.00 87.56 273 VAL A CA 1
ATOM 2087 C C . VAL A 1 273 ? -6.499 3.800 28.103 1.00 87.56 273 VAL A C 1
ATOM 2089 O O . VAL A 1 273 ? -7.027 4.336 29.088 1.00 87.56 273 VAL A O 1
ATOM 2092 N N . GLY A 1 274 ? -6.048 2.550 28.114 1.00 86.38 274 GLY A N 1
ATOM 2093 C CA . GLY A 1 274 ? -6.057 1.680 29.285 1.00 86.38 274 GLY A CA 1
ATOM 2094 C C . GLY A 1 274 ? -5.372 0.352 28.983 1.00 86.38 274 GLY A C 1
ATOM 2095 O O . GLY A 1 274 ? -5.577 -0.217 27.914 1.00 86.38 274 GLY A O 1
ATOM 2096 N N . THR A 1 275 ? -4.545 -0.117 29.914 1.00 88.00 275 THR A N 1
ATOM 2097 C CA . THR A 1 275 ? -3.897 -1.439 29.863 1.00 88.00 275 THR A CA 1
ATOM 2098 C C . THR A 1 275 ? -4.818 -2.556 30.356 1.00 88.00 275 THR A C 1
ATOM 2100 O O . THR A 1 275 ? -4.570 -3.720 30.068 1.00 88.00 275 THR A O 1
ATOM 2103 N N . GLU A 1 276 ? -5.889 -2.198 31.067 1.00 89.25 276 GLU A N 1
ATOM 2104 C CA . GLU A 1 276 ? -6.928 -3.091 31.576 1.00 89.25 276 GLU A CA 1
ATOM 2105 C C . GLU A 1 276 ? -8.328 -2.548 31.249 1.00 89.25 276 GLU A C 1
ATOM 2107 O O . GLU A 1 276 ? -8.525 -1.340 31.056 1.00 89.25 276 GLU A O 1
ATOM 2112 N N . TRP A 1 277 ? -9.313 -3.447 31.184 1.00 89.88 277 TRP A N 1
ATOM 2113 C CA . TRP A 1 277 ? -10.693 -3.083 30.880 1.00 89.88 277 TRP A CA 1
ATOM 2114 C C . TRP A 1 277 ? -11.412 -2.528 32.114 1.00 89.88 277 TRP A C 1
ATOM 2116 O O . TRP A 1 277 ? -11.571 -3.207 33.127 1.00 89.88 277 TRP A O 1
ATOM 2126 N N . ARG A 1 278 ? -11.888 -1.283 32.016 1.00 90.44 278 ARG A N 1
ATOM 2127 C CA . ARG A 1 278 ? -12.551 -0.554 33.118 1.00 90.44 278 ARG A CA 1
ATOM 2128 C C . ARG A 1 278 ? -13.894 0.069 32.740 1.00 90.44 278 ARG A C 1
ATOM 2130 O O . ARG A 1 278 ? -14.474 0.817 33.531 1.00 90.44 278 ARG A O 1
ATOM 2137 N N . TRP A 1 279 ? -14.353 -0.183 31.521 1.00 92.69 279 TRP A N 1
ATOM 2138 C CA . TRP A 1 279 ? -15.565 0.415 30.971 1.00 92.69 279 TRP A CA 1
ATOM 2139 C C . TRP A 1 279 ? -16.754 -0.529 31.087 1.00 92.69 279 TRP A C 1
ATOM 2141 O O . TRP A 1 279 ? -16.601 -1.704 31.424 1.00 92.69 279 TRP A O 1
ATOM 2151 N N . LEU A 1 280 ? -17.947 0.018 30.863 1.00 93.44 280 LEU A N 1
ATOM 2152 C CA . LEU A 1 280 ? -19.128 -0.802 30.629 1.00 93.44 280 LEU A CA 1
ATOM 2153 C C . LEU A 1 280 ? -18.855 -1.721 29.431 1.00 93.44 280 LEU A C 1
ATOM 2155 O O . LEU A 1 280 ? -18.236 -1.290 28.460 1.00 93.44 280 LEU A O 1
ATOM 2159 N N . GLU A 1 281 ? -19.258 -2.979 29.551 1.00 93.56 281 GLU A N 1
ATOM 2160 C CA . GLU A 1 281 ? -19.104 -3.996 28.516 1.00 93.56 281 GLU A CA 1
ATOM 2161 C C . GLU A 1 281 ? -20.493 -4.320 27.979 1.00 93.56 281 GLU A C 1
ATOM 2163 O O . GLU A 1 281 ? -21.376 -4.729 28.737 1.00 93.56 281 GLU A O 1
ATOM 2168 N N . ASP A 1 282 ? -20.693 -4.055 26.694 1.00 95.25 282 ASP A N 1
ATOM 2169 C CA . ASP A 1 282 ? -21.949 -4.317 26.011 1.00 95.25 282 ASP A CA 1
ATOM 2170 C C . ASP A 1 282 ? -21.994 -5.800 25.576 1.00 95.25 282 ASP A C 1
ATOM 2172 O O . ASP A 1 282 ? -20.954 -6.367 25.220 1.00 95.25 282 ASP A O 1
ATOM 2176 N N . PRO A 1 283 ? -23.168 -6.460 25.584 1.00 97.38 283 PRO A N 1
ATOM 2177 C CA . PRO A 1 283 ? -23.286 -7.854 25.165 1.00 97.38 283 PRO A CA 1
ATOM 2178 C C . PRO A 1 283 ? -22.821 -8.078 23.712 1.00 97.38 283 PRO A C 1
ATOM 2180 O O . PRO A 1 283 ? -23.151 -7.271 22.839 1.00 97.38 283 PRO A O 1
ATOM 2183 N N . PRO A 1 284 ? -22.140 -9.198 23.397 1.00 97.31 284 PRO A N 1
ATOM 2184 C CA . PRO A 1 284 ? -21.670 -9.482 22.037 1.00 97.31 284 PRO A CA 1
ATOM 2185 C C . PRO A 1 284 ? -22.775 -9.475 20.972 1.00 97.31 284 PRO A C 1
ATOM 2187 O O . PRO A 1 284 ? -22.550 -8.988 19.864 1.00 97.31 284 PRO A O 1
ATOM 2190 N N . ASP A 1 285 ? -23.972 -9.963 21.311 1.00 97.50 285 ASP A N 1
ATOM 2191 C CA . ASP A 1 285 ? -25.121 -9.986 20.397 1.00 97.50 285 ASP A CA 1
ATOM 2192 C C . ASP A 1 285 ? -25.609 -8.572 20.045 1.00 97.50 285 ASP A C 1
ATOM 2194 O O . ASP A 1 285 ? -25.952 -8.297 18.893 1.00 97.50 285 ASP A O 1
ATOM 2198 N N . GLU A 1 286 ? -25.587 -7.646 21.010 1.00 95.94 286 GLU A N 1
ATOM 2199 C CA . GLU A 1 286 ? -25.920 -6.232 20.786 1.00 95.94 286 GLU A CA 1
ATOM 2200 C C . GLU A 1 286 ? -24.859 -5.545 19.915 1.00 95.94 286 GLU A C 1
ATOM 2202 O O . GLU A 1 286 ? -25.191 -4.744 19.040 1.00 95.94 286 GLU A O 1
ATOM 2207 N N . ILE A 1 287 ? -23.579 -5.888 20.103 1.00 97.12 287 ILE A N 1
ATOM 2208 C CA . ILE A 1 287 ? -22.485 -5.358 19.280 1.00 97.12 287 ILE A CA 1
ATOM 2209 C C . ILE A 1 287 ? -22.621 -5.843 17.835 1.00 97.12 287 ILE A C 1
ATOM 2211 O O . ILE A 1 287 ? -22.501 -5.040 16.912 1.00 97.12 287 ILE A O 1
ATOM 2215 N N . LEU A 1 288 ? -22.879 -7.137 17.626 1.00 97.00 288 LEU A N 1
ATOM 2216 C CA . LEU A 1 288 ? -23.004 -7.720 16.290 1.00 97.00 288 LEU A CA 1
ATOM 2217 C C . LEU A 1 288 ? -24.233 -7.189 15.547 1.00 97.00 288 LEU A C 1
ATOM 2219 O O . LEU A 1 288 ? -24.109 -6.763 14.401 1.00 97.00 288 LEU A O 1
ATOM 2223 N N . SER A 1 289 ? -25.402 -7.201 16.191 1.00 97.62 289 SER A N 1
ATOM 2224 C CA . SER A 1 289 ? -26.638 -6.671 15.597 1.00 97.62 289 SER A CA 1
ATOM 2225 C C . SER A 1 289 ? -26.502 -5.184 15.275 1.00 97.62 289 SER A C 1
ATOM 2227 O O . SER A 1 289 ? -26.729 -4.782 14.137 1.00 97.62 289 SER A O 1
ATOM 2229 N N . GLY A 1 290 ? -25.993 -4.386 16.218 1.00 97.06 290 GLY A N 1
ATOM 2230 C CA . GLY A 1 290 ? -25.725 -2.971 15.984 1.00 97.06 290 GLY A CA 1
ATOM 2231 C C . GLY A 1 290 ? -24.696 -2.720 14.878 1.00 97.06 290 GLY A C 1
ATOM 2232 O O . GLY A 1 290 ? -24.804 -1.727 14.162 1.00 97.06 290 GLY A O 1
ATOM 2233 N N . ALA A 1 291 ? -23.712 -3.607 14.702 1.00 96.88 291 ALA A N 1
ATOM 2234 C CA . ALA A 1 291 ? -22.733 -3.503 13.623 1.00 96.88 291 ALA A CA 1
ATOM 2235 C C . ALA A 1 291 ? -23.332 -3.815 12.252 1.00 96.88 291 ALA A C 1
ATOM 2237 O O . ALA A 1 291 ? -23.024 -3.115 11.290 1.00 96.88 291 ALA A O 1
ATOM 2238 N N . LEU A 1 292 ? -24.199 -4.826 12.169 1.00 96.44 292 LEU A N 1
ATOM 2239 C CA . LEU A 1 292 ? -24.922 -5.175 10.947 1.00 96.44 292 LEU A CA 1
ATOM 2240 C C . LEU A 1 292 ? -25.893 -4.069 10.525 1.00 96.44 292 LEU A C 1
ATOM 2242 O O . LEU A 1 292 ? -25.932 -3.734 9.347 1.00 96.44 292 LEU A O 1
ATOM 2246 N N . ASP A 1 293 ? -26.614 -3.469 11.474 1.00 96.19 293 ASP A N 1
ATOM 2247 C CA . ASP A 1 293 ? -27.570 -2.390 11.194 1.00 96.19 293 ASP A CA 1
ATOM 2248 C C . ASP A 1 293 ? -26.882 -1.079 10.774 1.00 96.19 293 ASP A C 1
ATOM 2250 O O . ASP A 1 293 ? -27.457 -0.263 10.052 1.00 96.19 293 ASP A O 1
ATOM 2254 N N . ALA A 1 294 ? -25.655 -0.847 11.251 1.00 93.75 294 ALA A N 1
ATOM 2255 C CA . ALA A 1 294 ? -24.916 0.391 11.023 1.00 93.75 294 ALA A CA 1
ATOM 2256 C C . ALA A 1 294 ? -23.987 0.375 9.795 1.00 93.75 294 ALA A C 1
ATOM 2258 O O . ALA A 1 294 ? -23.469 1.441 9.435 1.00 93.75 294 ALA A O 1
ATOM 2259 N N . HIS A 1 295 ? -23.719 -0.800 9.217 1.00 89.12 295 HIS A N 1
ATOM 2260 C CA . HIS A 1 295 ? -22.790 -0.994 8.100 1.00 89.12 295 HIS A CA 1
ATOM 2261 C C . HIS A 1 295 ? -23.431 -0.720 6.740 1.00 89.12 295 HIS A C 1
ATOM 2263 O O . HIS A 1 295 ? -22.753 -0.026 5.942 1.00 89.12 295 HIS A O 1
#

Sequence (295 aa):
SPDTLCYFLLPTYEGGSSPNTGAWFCKWLAEAAEDWRVERGHLSGLRFIVIGLGNSLYAENYNLIAKRVDEQLTQLSGTRLRPPVLLDENVASATGHGGQEADFQAALQSQLLDPLVSKKKKSACCSEATGNSACCQGAEAASDVAEDHSDVDSDHLDEEDQDGLVDVEDIGGVLSSATRSNQKQKLRQEATTRRAMVTPLVRKSLEKQGYRLIGSHSGVKLCRWTKSMLRGRGGCYKHAFYGIASHRCMEATPSLACANKCVFCWRHHTNPVGTEWRWLEDPPDEILSGALDAH

Organism: NCBI:txid282301

pLDDT: mean 75.85, std 25.3, range [23.91, 97.69]

Secondary structure (DSSP, 8-state):
-TT-EEEEEEE--GGGPPPHHHHHHHHHHHHHHH-TTS-TTTTTT-EEEEEEEE-GGGGGGTTHHHHHHHHHHHHTT-EE-SPPEEEEHHHHTTS-SSSHHHHHHHHHIIIIIHHHHGGGS---------------PPPP---------------------------GGGGGGGSSSTTTSTTTSTTSTTS---B-SS-HHHHHHHHHTTEEEETTTEEEE--HHHHHHHTTS---HHHHHH---GGG--EEES-S-BS---TT--S-TTS-B-SS--B----HHHHHHHHHHH-

InterPro domains:
  IPR007197 Radical SAM [SFLDS00029] (254-292)
  IPR008254 Flavodoxin/nitric oxide synthase [PF00258] (4-91)
  IPR008254 Flavodoxin/nitric oxide synthase [PS50902] (1-112)
  IPR013785 Aldolase-type TIM barrel [G3DSA:3.20.20.70] (180-295)
  IPR029039 Flavoprotein-like superfamily [G3DSA:3.40.50.360] (1-123)
  IPR029039 Flavoprotein-like superfamily [SSF52218] (4-90)
  IPR034556 S-adenosyl-L-methionine-dependent tRNA 4-demethylwyosine synthase [PTHR13930] (3-295)

Radius of gyration: 31.97 Å; chains: 1; bounding box: 70×71×87 Å

Foldseek 3Di:
DLPDEEEAEFEQDPPLAGPPVCRVVLVVLVCLLPDPVRPLQNQLSYEYEYEYEAACVVPVSQSNSSVSNVVSCVSSNHHYPDPHHGDHQNVLVVPPQPDNVRSVVVSCCVRPPCVVVVVPDDDDDDDDDDDDDDDDDDDDDDDDDDDDDDDDDDDDDDDDDDDDDDDPVVVPPPVPVVPPPVPPVVVVPPDDPFAQQADPVNVVVVVVVQWDDFPRFKIWHQDPQLVCVVVVNDGDPCCVPPVDRSVPDIDMDQGQEEQDDDPPDPDDPPGHYDPDDRHDHDDPVSRVVSSVVSD